Protein AF-A0A511YSF4-F1 (afdb_monomer_lite)

Secondary structure (DSSP, 8-state):
---GGGGPEEEEEEETTEEEEEEEETTEEEEEEEEGGGHHHHHHHHHHHHHHTT--HHHHHHHHHHHHTSHHHHHHTT--EEEE-SSEEEEE-TT--EEEEEEGGGHHHHHHHHTS-HHHHHHHHHHHHHHHHT-TTS--HHHHHTTT---PBPSSSSSB-GGG-GGGBGGGT-EEEEE--SBHHHHHHHHHHHTT---HHHHHHHHHHEEEEE-S---TTSEEEEEEEEHHHHHHT-S---HHHHHHHHTT-S--B-

Organism: NCBI:txid395935

Structure (mmCIF, N/CA/C/O backbone):
data_AF-A0A511YSF4-F1
#
_entry.id   AF-A0A511YSF4-F1
#
loop_
_atom_site.group_PDB
_atom_site.id
_atom_site.type_symbol
_atom_site.label_atom_id
_atom_site.label_alt_id
_atom_site.label_comp_id
_atom_site.label_asym_id
_atom_site.label_entity_id
_atom_site.label_seq_id
_atom_site.pdbx_PDB_ins_code
_atom_site.Cartn_x
_atom_site.Cartn_y
_atom_site.Cartn_z
_atom_site.occupancy
_atom_site.B_iso_or_equiv
_atom_site.auth_seq_id
_atom_site.auth_comp_id
_atom_site.auth_asym_id
_atom_site.auth_atom_id
_atom_site.pdbx_PDB_model_num
ATOM 1 N N . MET A 1 1 ? -29.168 -22.307 10.630 1.00 37.19 1 MET A N 1
ATOM 2 C CA . MET A 1 1 ? -28.464 -21.025 10.844 1.00 37.19 1 MET A CA 1
ATOM 3 C C . MET A 1 1 ? -27.849 -21.088 12.228 1.00 37.19 1 MET A C 1
ATOM 5 O O . MET A 1 1 ? -28.595 -21.303 13.170 1.00 37.19 1 MET A O 1
ATOM 9 N N . LYS A 1 2 ? -26.518 -21.050 12.351 1.00 39.22 2 LYS A N 1
ATOM 10 C CA . LYS A 1 2 ? -25.862 -20.956 13.665 1.00 39.22 2 LYS A CA 1
ATOM 11 C C . LYS A 1 2 ? -26.146 -19.557 14.226 1.00 39.22 2 LYS A C 1
ATOM 13 O O . LYS A 1 2 ? -26.071 -18.605 13.457 1.00 39.22 2 LYS A O 1
ATOM 18 N N . ASP A 1 3 ? -26.501 -19.458 15.506 1.00 46.75 3 ASP A N 1
ATOM 19 C CA . ASP A 1 3 ? -26.768 -18.201 16.224 1.00 46.75 3 ASP A CA 1
ATOM 20 C C . ASP A 1 3 ? -25.601 -17.210 16.075 1.00 46.75 3 ASP A C 1
ATOM 22 O O . ASP A 1 3 ? -24.645 -17.245 16.849 1.00 46.75 3 ASP A O 1
ATOM 26 N N . ILE A 1 4 ? -25.672 -16.319 15.086 1.00 49.22 4 ILE A N 1
ATOM 27 C CA . ILE A 1 4 ? -24.699 -15.232 14.874 1.00 49.22 4 ILE A CA 1
ATOM 28 C C . ILE A 1 4 ? -24.716 -14.243 16.052 1.00 49.22 4 ILE A C 1
ATOM 30 O O . ILE A 1 4 ? -23.691 -13.645 16.375 1.00 49.22 4 ILE A O 1
ATOM 34 N N . GLU A 1 5 ? -25.839 -14.154 16.772 1.00 52.31 5 GLU A N 1
ATOM 35 C CA . GLU A 1 5 ? -25.970 -13.384 18.015 1.00 52.31 5 GLU A CA 1
ATOM 36 C C . GLU A 1 5 ? -24.967 -13.826 19.093 1.00 52.31 5 GLU A C 1
ATOM 38 O O . GLU A 1 5 ? -24.531 -12.999 19.886 1.00 52.31 5 GLU A O 1
ATOM 43 N N . LYS A 1 6 ? -24.493 -15.085 19.074 1.00 48.41 6 LYS A N 1
ATOM 44 C CA . LYS A 1 6 ? -23.467 -15.574 20.016 1.00 48.41 6 LYS A CA 1
ATOM 45 C C . LYS A 1 6 ? -22.058 -15.040 19.740 1.00 48.41 6 LYS A C 1
ATOM 47 O O . LYS A 1 6 ? -21.196 -15.155 20.607 1.00 48.41 6 LYS A O 1
ATOM 52 N N . CYS A 1 7 ? -21.801 -14.484 18.555 1.00 50.78 7 CYS A N 1
ATOM 53 C CA . CYS A 1 7 ? -20.500 -13.908 18.198 1.00 50.78 7 CYS A CA 1
ATOM 54 C C . CYS A 1 7 ? -20.437 -12.386 18.397 1.00 50.78 7 CYS A C 1
ATOM 56 O O . CYS A 1 7 ? -19.355 -11.808 18.274 1.00 50.78 7 CYS A O 1
ATOM 58 N N . LEU A 1 8 ? -21.567 -11.743 18.705 1.00 60.72 8 LEU A N 1
ATOM 59 C CA . LEU A 1 8 ? -21.625 -10.336 19.081 1.00 60.72 8 LEU A CA 1
ATOM 60 C C . LEU A 1 8 ? -21.438 -10.240 20.593 1.00 60.72 8 LEU A C 1
ATOM 62 O O . LEU A 1 8 ? -22.240 -10.766 21.361 1.00 60.72 8 LEU A O 1
ATOM 66 N N . LYS A 1 9 ? -20.370 -9.572 21.036 1.00 65.56 9 LYS A N 1
ATOM 67 C CA . LYS A 1 9 ? -20.240 -9.223 22.454 1.00 65.56 9 LYS A CA 1
ATOM 68 C C . LYS A 1 9 ? -20.933 -7.884 22.665 1.00 65.56 9 LYS A C 1
ATOM 70 O O . LYS A 1 9 ? -20.606 -6.914 21.980 1.00 65.56 9 LYS A O 1
ATOM 75 N N . LEU A 1 10 ? -21.871 -7.849 23.604 1.00 69.25 10 LEU A N 1
ATOM 76 C CA . LEU A 1 10 ? -22.448 -6.612 24.108 1.00 69.25 10 LEU A CA 1
ATOM 77 C C . LEU A 1 10 ? -21.623 -6.157 25.309 1.00 69.25 10 LEU A C 1
ATOM 79 O O . LEU A 1 10 ? -21.427 -6.921 26.254 1.00 69.25 10 LEU A O 1
ATOM 83 N N . ALA A 1 11 ? -21.107 -4.934 25.250 1.00 66.44 11 ALA A N 1
ATOM 84 C CA . ALA A 1 11 ? -20.537 -4.264 26.413 1.00 66.44 11 ALA A CA 1
ATOM 85 C C . ALA A 1 11 ? -21.554 -3.232 26.893 1.00 66.44 11 ALA A C 1
ATOM 87 O O . ALA A 1 11 ? -21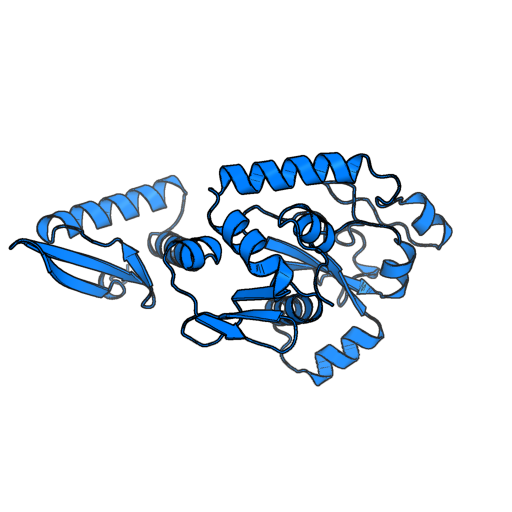.864 -2.312 26.141 1.00 66.44 11 ALA A O 1
ATOM 88 N N . THR A 1 12 ? -22.091 -3.406 28.099 1.00 72.56 12 THR A N 1
ATOM 89 C CA . THR A 1 12 ? -23.080 -2.487 28.671 1.00 72.56 12 THR A CA 1
ATOM 90 C C . THR A 1 12 ? -22.402 -1.540 29.650 1.00 72.56 12 THR A C 1
ATOM 92 O O . THR A 1 12 ? -21.680 -1.983 30.544 1.00 72.56 12 THR A O 1
ATOM 95 N N . GLU A 1 13 ? -22.649 -0.245 29.497 1.00 77.75 13 GLU A N 1
ATOM 96 C CA . GLU A 1 13 ? -22.238 0.793 30.439 1.00 77.75 13 GLU A CA 1
ATOM 97 C C . GLU A 1 13 ? -23.432 1.688 30.792 1.00 77.75 13 GLU A C 1
ATOM 99 O O . GLU A 1 13 ? -24.376 1.836 30.015 1.00 77.75 13 GLU A O 1
ATOM 104 N N . THR A 1 14 ? -23.421 2.268 31.991 1.00 75.00 14 THR A N 1
ATOM 105 C CA . THR A 1 14 ? -24.465 3.207 32.414 1.00 75.00 14 THR A CA 1
ATOM 106 C C . THR A 1 14 ? -23.984 4.628 32.157 1.00 75.00 14 THR A C 1
ATOM 108 O O . THR A 1 14 ? -22.994 5.066 32.743 1.00 75.00 14 THR A O 1
ATOM 111 N N . LYS A 1 15 ? -24.707 5.365 31.312 1.00 73.50 15 LYS A N 1
ATOM 112 C CA . LYS A 1 15 ? -24.424 6.762 30.967 1.00 73.50 15 LYS A CA 1
ATOM 113 C C . LYS A 1 15 ? -25.693 7.580 31.160 1.00 73.50 15 LYS A C 1
ATOM 115 O O . LYS A 1 15 ? -26.754 7.212 30.663 1.00 73.50 15 LYS A O 1
ATOM 120 N N . ASP A 1 16 ? -25.606 8.637 31.965 1.00 76.75 16 AS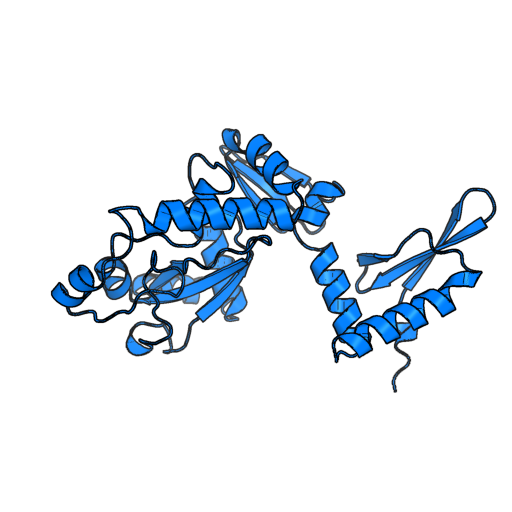P A N 1
ATOM 121 C CA . ASP A 1 16 ? -26.739 9.511 32.313 1.00 76.75 16 ASP A CA 1
ATOM 122 C C . ASP A 1 16 ? -27.985 8.758 32.832 1.00 76.75 16 ASP A C 1
ATOM 124 O O . ASP A 1 16 ? -29.127 9.107 32.534 1.00 76.75 16 ASP A O 1
ATOM 128 N N . GLY A 1 17 ? -27.769 7.687 33.607 1.00 77.06 17 GLY A N 1
ATOM 129 C CA . GLY A 1 17 ? -28.843 6.873 34.192 1.00 77.06 17 GLY A CA 1
ATOM 130 C C . GLY A 1 17 ? -29.536 5.913 33.218 1.00 77.06 17 GLY A C 1
ATOM 131 O O . GLY A 1 17 ? -30.544 5.314 33.587 1.00 77.06 17 GLY A O 1
ATOM 132 N N . LYS A 1 18 ? -29.013 5.746 31.996 1.00 76.38 18 LYS A N 1
ATOM 133 C CA . LYS A 1 18 ? -29.494 4.768 31.011 1.00 76.38 18 LYS A CA 1
ATOM 134 C C . LYS A 1 18 ? -28.417 3.741 30.693 1.00 76.38 18 LYS A C 1
ATOM 136 O O . LYS A 1 18 ? -27.236 4.079 30.610 1.00 76.38 18 LYS A O 1
ATOM 141 N N . ASN A 1 19 ? -28.839 2.498 30.485 1.00 78.88 19 ASN A N 1
ATOM 142 C CA . ASN A 1 19 ? -27.962 1.455 29.977 1.00 78.88 19 ASN A CA 1
ATOM 143 C C . ASN A 1 19 ? -27.769 1.655 28.476 1.00 78.88 19 ASN A C 1
ATOM 145 O O . ASN A 1 19 ? -28.733 1.694 27.703 1.00 78.88 19 ASN A O 1
ATOM 149 N N . ILE A 1 20 ? -26.513 1.791 28.080 1.00 82.44 20 ILE A N 1
ATOM 150 C CA . ILE A 1 20 ? -26.092 1.821 26.689 1.00 82.44 20 ILE A CA 1
ATOM 151 C C . ILE A 1 20 ? -25.186 0.628 26.415 1.00 82.44 20 ILE A C 1
ATOM 153 O O . ILE A 1 20 ? -24.462 0.152 27.287 1.00 82.44 20 ILE A O 1
ATOM 157 N N . CYS A 1 21 ? -25.240 0.140 25.189 1.00 80.94 21 CYS A N 1
ATOM 158 C CA . CYS A 1 21 ? -24.567 -1.050 24.729 1.00 80.94 21 CYS A CA 1
ATOM 159 C C . CYS A 1 21 ? -23.650 -0.707 23.554 1.00 80.94 21 CYS A C 1
ATOM 161 O O . CYS A 1 21 ? -24.019 0.019 22.627 1.00 80.94 21 CYS A O 1
ATOM 163 N N . SER A 1 22 ? -22.462 -1.300 23.560 1.00 82.69 22 SER A N 1
ATOM 164 C CA . SER A 1 22 ? -21.593 -1.372 22.393 1.00 82.69 22 SER A CA 1
ATOM 165 C C . SER A 1 22 ? -21.692 -2.750 21.749 1.00 82.69 22 SER A C 1
ATOM 167 O O . SER A 1 22 ? -21.763 -3.758 22.451 1.00 82.69 22 SER A O 1
ATOM 169 N N . ILE A 1 23 ? -21.600 -2.810 20.420 1.00 83.38 23 ILE A N 1
ATOM 170 C CA . ILE A 1 23 ? -21.467 -4.073 19.687 1.00 83.38 23 ILE A CA 1
ATOM 171 C C . ILE A 1 23 ? -19.998 -4.272 19.328 1.00 83.38 23 ILE A C 1
ATOM 173 O O . ILE A 1 23 ? -19.384 -3.418 18.678 1.00 83.38 23 ILE A O 1
ATOM 177 N N . LEU A 1 24 ? -19.442 -5.415 19.731 1.00 82.69 24 LEU A N 1
ATOM 178 C CA . LEU A 1 24 ? -18.086 -5.814 19.384 1.00 82.69 24 LEU A CA 1
ATOM 179 C C . LEU A 1 24 ? -18.087 -7.047 18.479 1.00 82.69 24 LEU A C 1
ATOM 181 O O . LEU A 1 24 ? -18.794 -8.025 18.730 1.00 82.69 24 LEU A O 1
ATOM 185 N N . ARG A 1 25 ? -17.213 -7.014 17.472 1.00 81.75 25 ARG A N 1
ATOM 186 C CA . ARG A 1 25 ? -16.864 -8.142 16.600 1.00 81.75 25 ARG A CA 1
ATOM 187 C C . ARG A 1 25 ? -15.341 -8.264 16.595 1.00 81.75 25 ARG A C 1
ATOM 189 O O . ARG A 1 25 ? -14.657 -7.283 16.321 1.00 81.75 25 ARG A O 1
ATOM 196 N N . ASN A 1 26 ? -14.806 -9.440 16.936 1.00 76.62 26 ASN A N 1
ATOM 197 C CA . ASN A 1 26 ? -13.357 -9.677 17.069 1.00 76.62 26 ASN A CA 1
ATOM 198 C C . ASN A 1 26 ? -12.649 -8.629 17.958 1.00 76.62 26 ASN A C 1
ATOM 200 O O . ASN A 1 26 ? -11.603 -8.099 17.595 1.00 76.62 26 ASN A O 1
ATOM 204 N N . ASP A 1 27 ? -13.281 -8.285 19.087 1.00 76.06 27 ASP A N 1
ATOM 205 C CA . ASP A 1 27 ? -12.837 -7.266 20.056 1.00 76.06 27 ASP A CA 1
ATOM 206 C C . ASP A 1 27 ? -12.710 -5.833 19.495 1.00 76.06 27 ASP A C 1
ATOM 208 O O . ASP A 1 27 ? -12.235 -4.922 20.171 1.00 76.06 27 ASP A O 1
ATOM 212 N N . VAL A 1 28 ? -13.215 -5.595 18.281 1.00 76.00 28 VAL A N 1
ATOM 213 C CA . VAL A 1 28 ? -13.347 -4.264 17.687 1.00 76.00 28 VAL A CA 1
ATOM 214 C C . VAL A 1 28 ? -14.757 -3.748 17.923 1.00 76.00 28 VAL A C 1
ATOM 216 O O . VAL A 1 28 ? -15.741 -4.381 17.538 1.00 76.00 28 VAL A O 1
ATOM 219 N N . LYS A 1 29 ? -14.850 -2.566 18.536 1.00 83.69 29 LYS A N 1
ATOM 220 C CA . LYS A 1 29 ? -16.115 -1.862 18.742 1.00 83.69 29 LYS A CA 1
ATOM 221 C C . LYS A 1 29 ? -16.625 -1.296 17.409 1.00 83.69 29 LYS A C 1
ATOM 223 O O . LYS A 1 29 ? -16.072 -0.323 16.890 1.00 83.69 29 LYS A O 1
ATOM 228 N N . ILE A 1 30 ? -17.660 -1.920 16.846 1.00 84.50 30 ILE A N 1
ATOM 229 C CA . ILE A 1 30 ? -18.258 -1.518 15.561 1.00 84.50 30 ILE A CA 1
ATOM 230 C C . ILE A 1 30 ? -19.378 -0.490 15.733 1.00 84.50 30 ILE A C 1
ATOM 232 O O . ILE A 1 30 ? -19.572 0.348 14.856 1.00 84.50 30 ILE A O 1
ATOM 236 N N . ALA A 1 31 ? -20.052 -0.507 16.881 1.00 83.38 31 ALA A N 1
ATOM 237 C CA . ALA A 1 31 ? -21.078 0.455 17.255 1.00 83.38 31 ALA A CA 1
ATOM 238 C C . ALA A 1 31 ? -21.022 0.718 18.763 1.00 83.38 31 ALA A C 1
ATOM 240 O O . ALA A 1 31 ? -20.630 -0.168 19.526 1.00 83.38 31 ALA A O 1
ATOM 241 N N . ASP A 1 32 ? -21.389 1.928 19.172 1.00 86.38 32 ASP A N 1
ATOM 242 C CA . ASP A 1 32 ? -21.349 2.382 20.562 1.00 86.38 32 ASP A CA 1
ATOM 243 C C . ASP A 1 32 ? -22.561 3.251 20.893 1.00 86.38 32 ASP A C 1
ATOM 245 O O . ASP A 1 32 ? -23.263 3.685 19.976 1.00 86.38 32 ASP A O 1
ATOM 249 N N . ASP A 1 33 ? -22.768 3.514 22.185 1.00 83.94 33 ASP A N 1
ATOM 250 C CA . ASP A 1 33 ? -23.834 4.382 22.699 1.00 83.94 33 ASP A CA 1
ATOM 251 C C . ASP A 1 33 ? -25.250 3.957 22.233 1.00 83.94 33 ASP A C 1
ATOM 253 O O . ASP A 1 33 ? -26.131 4.798 22.046 1.00 83.94 33 ASP A O 1
ATOM 257 N N . ILE A 1 34 ? -25.497 2.656 22.023 1.00 85.06 34 ILE A N 1
ATOM 258 C CA . ILE A 1 34 ? -26.819 2.154 21.616 1.00 85.06 34 ILE A CA 1
ATOM 259 C C . ILE A 1 34 ? -27.670 1.961 22.873 1.00 85.06 34 ILE A C 1
ATOM 261 O O . ILE A 1 34 ? -27.276 1.159 23.714 1.00 85.06 34 ILE A O 1
ATOM 265 N N . PRO A 1 35 ? -28.834 2.613 23.034 1.00 85.69 35 PRO A N 1
ATOM 266 C CA . PRO A 1 35 ? -29.734 2.300 24.143 1.00 85.69 35 PRO A CA 1
ATOM 267 C C . PRO A 1 35 ? -30.049 0.800 24.182 1.00 85.69 35 PRO A C 1
ATOM 269 O O . PRO A 1 35 ? -30.329 0.212 23.138 1.00 85.69 35 PRO A O 1
ATOM 272 N N . GLU A 1 36 ? -30.011 0.182 25.365 1.00 80.56 36 GLU A N 1
ATOM 273 C CA . GLU A 1 36 ? -30.218 -1.269 25.525 1.00 80.56 36 GLU A CA 1
ATOM 274 C C . GLU A 1 36 ? -31.509 -1.752 24.830 1.00 80.56 36 GLU A C 1
ATOM 276 O O . GLU A 1 36 ? -31.489 -2.726 24.075 1.00 80.56 36 GLU A O 1
ATOM 281 N N . ASP A 1 37 ? -32.595 -0.985 24.964 1.00 83.62 37 ASP A N 1
ATOM 282 C CA . ASP A 1 37 ? -33.900 -1.265 24.348 1.00 83.62 37 ASP A CA 1
ATOM 283 C C . ASP A 1 37 ? -33.899 -1.197 22.805 1.00 83.62 37 ASP A C 1
ATOM 285 O O . ASP A 1 37 ? -34.779 -1.756 22.143 1.00 83.62 37 ASP A O 1
ATOM 289 N N . ASP A 1 38 ? -32.920 -0.514 22.205 1.00 86.62 38 ASP A N 1
ATOM 290 C CA . ASP A 1 38 ? -32.804 -0.328 20.756 1.00 86.62 38 ASP A CA 1
ATOM 291 C C . ASP A 1 38 ? -31.833 -1.320 20.095 1.00 86.62 38 ASP A C 1
ATOM 293 O O . ASP A 1 38 ? -31.761 -1.372 18.861 1.00 86.62 38 ASP A O 1
ATOM 297 N N . ILE A 1 39 ? -31.136 -2.163 20.869 1.00 84.00 39 ILE A N 1
ATOM 298 C CA . ILE A 1 39 ? -30.219 -3.184 20.335 1.00 84.00 39 ILE A CA 1
ATOM 299 C C . ILE A 1 39 ? -30.888 -4.095 19.290 1.00 84.00 39 ILE A C 1
ATOM 301 O O . ILE A 1 39 ? -30.317 -4.244 18.203 1.00 84.00 39 ILE A O 1
ATOM 305 N N . PRO A 1 40 ? -32.099 -4.650 19.514 1.00 86.00 40 PRO A N 1
ATOM 306 C CA . PRO A 1 40 ? -32.758 -5.488 18.512 1.00 86.00 40 PRO A CA 1
ATOM 307 C C . PRO A 1 40 ? -33.018 -4.743 17.197 1.00 86.00 40 PRO A C 1
ATOM 309 O O . PRO A 1 40 ? -32.778 -5.278 16.114 1.00 86.00 40 PRO A O 1
ATOM 312 N N . LYS A 1 41 ? -33.441 -3.473 17.277 1.00 89.56 41 LYS A N 1
ATOM 313 C CA . LYS A 1 41 ? -33.679 -2.633 16.091 1.00 89.56 41 LYS A CA 1
ATOM 314 C C . LYS A 1 41 ? -32.378 -2.350 15.345 1.00 89.56 41 LYS A C 1
ATOM 316 O O . LYS A 1 41 ? -32.362 -2.351 14.115 1.00 89.56 41 LYS A O 1
ATOM 321 N N . TYR A 1 42 ? -31.288 -2.122 16.075 1.00 87.94 42 TYR A N 1
ATOM 322 C CA . TYR A 1 42 ? -29.974 -1.898 15.483 1.00 87.94 42 TYR A CA 1
ATOM 323 C C . TYR A 1 42 ? -29.463 -3.146 14.748 1.00 87.94 42 TYR A C 1
ATOM 325 O O . TYR A 1 42 ? -28.968 -3.039 13.626 1.00 87.94 42 TYR A O 1
ATOM 333 N N . ILE A 1 43 ? -29.638 -4.336 15.333 1.00 87.31 43 ILE A N 1
ATOM 334 C CA . ILE A 1 43 ? -29.278 -5.609 14.691 1.00 87.31 43 ILE A CA 1
ATOM 335 C C . ILE A 1 43 ? -30.093 -5.826 13.407 1.00 87.31 43 ILE A C 1
ATOM 337 O O . ILE A 1 43 ? -29.521 -6.199 12.382 1.00 87.31 43 ILE A O 1
ATOM 341 N N . GLU A 1 44 ? -31.401 -5.555 13.418 1.00 90.56 44 GLU A N 1
ATOM 342 C CA . GLU A 1 44 ? -32.222 -5.649 12.202 1.00 90.56 44 GLU A CA 1
ATOM 343 C C . GLU A 1 44 ? -31.778 -4.655 11.124 1.00 90.56 44 GLU A C 1
ATOM 345 O O . GLU A 1 44 ? -31.641 -5.030 9.958 1.00 90.56 44 GLU A O 1
ATOM 350 N N . LYS A 1 45 ? -31.428 -3.422 11.506 1.00 91.69 45 LYS A N 1
ATOM 351 C CA . LYS A 1 45 ? -30.857 -2.441 10.575 1.00 91.69 45 LYS A CA 1
ATOM 352 C C . LYS A 1 45 ? -29.570 -2.956 9.918 1.00 91.69 45 LYS A C 1
ATOM 354 O O . LYS A 1 45 ? -29.427 -2.844 8.702 1.00 91.69 45 LYS A O 1
ATOM 359 N N . LEU A 1 46 ? -28.657 -3.560 10.685 1.00 89.62 46 LEU A N 1
ATOM 360 C CA . LEU A 1 46 ? -27.432 -4.157 10.135 1.00 89.62 46 LEU A CA 1
ATOM 361 C C . LEU A 1 46 ? -27.736 -5.301 9.154 1.00 89.62 46 LEU A C 1
ATOM 363 O O . LEU A 1 46 ? -27.081 -5.412 8.117 1.00 89.62 46 LEU A O 1
ATOM 367 N N . LYS A 1 47 ? -28.748 -6.135 9.438 1.00 90.88 47 LYS A N 1
ATOM 368 C CA . LYS A 1 47 ? -29.195 -7.198 8.518 1.00 90.88 47 LYS A CA 1
ATOM 369 C C . LYS A 1 47 ? -29.752 -6.624 7.215 1.00 90.88 47 LYS A C 1
ATOM 371 O O . LYS A 1 47 ? -29.482 -7.162 6.141 1.00 90.88 47 LYS A O 1
ATOM 376 N N . GLU A 1 48 ? -30.525 -5.543 7.288 1.00 93.44 48 GLU A N 1
ATOM 377 C CA . GLU A 1 48 ? -31.039 -4.859 6.099 1.00 93.44 48 GLU A CA 1
ATOM 378 C C . GLU A 1 48 ? -29.924 -4.234 5.260 1.00 93.44 48 GLU A C 1
ATOM 380 O O . GLU A 1 48 ? -29.945 -4.348 4.034 1.00 93.44 48 GLU A O 1
ATOM 385 N N . GLU A 1 49 ? -28.952 -3.585 5.902 1.00 91.56 49 GLU A N 1
ATOM 386 C CA . GLU A 1 49 ? -27.775 -3.027 5.234 1.00 91.56 49 GLU A CA 1
ATOM 387 C C . GLU A 1 49 ? -26.981 -4.115 4.506 1.00 91.56 49 GLU A C 1
ATOM 389 O O . GLU A 1 49 ? -26.717 -3.965 3.313 1.00 91.56 49 GLU A O 1
ATOM 394 N N . ALA A 1 50 ? -26.702 -5.240 5.174 1.00 90.31 50 ALA A N 1
ATOM 395 C CA . ALA A 1 50 ? -26.039 -6.393 4.568 1.00 90.31 50 ALA A CA 1
ATOM 396 C C . ALA A 1 50 ? -26.812 -6.912 3.341 1.00 90.31 50 ALA A C 1
ATOM 398 O O . ALA A 1 50 ? -26.244 -7.097 2.261 1.00 90.31 50 ALA A O 1
ATOM 399 N N . ARG A 1 51 ? -28.142 -7.053 3.459 1.00 92.62 51 ARG A N 1
ATOM 400 C CA . ARG A 1 51 ? -29.006 -7.512 2.360 1.00 92.62 51 ARG A CA 1
ATOM 401 C C . ARG A 1 51 ? -28.991 -6.551 1.166 1.00 92.62 51 ARG A C 1
ATOM 403 O O . ARG A 1 51 ? -28.975 -7.017 0.029 1.00 92.62 51 ARG A O 1
ATOM 410 N N . LYS A 1 52 ? -28.960 -5.231 1.394 1.00 93.38 52 LYS A N 1
ATOM 411 C CA . LYS A 1 52 ? -28.905 -4.211 0.323 1.00 93.38 52 LYS A CA 1
ATOM 412 C C . LYS A 1 52 ? -27.648 -4.320 -0.537 1.00 93.38 52 LYS A C 1
ATOM 414 O O . LYS A 1 52 ? -27.698 -3.982 -1.716 1.00 93.38 52 LYS A O 1
ATOM 419 N N . VAL A 1 53 ? -26.545 -4.796 0.036 1.00 88.62 53 VAL A N 1
ATOM 420 C CA . VAL A 1 53 ? -25.273 -4.996 -0.673 1.00 88.62 53 VAL A CA 1
ATOM 421 C C . VAL A 1 53 ? -25.028 -6.457 -1.068 1.00 88.62 53 VAL A C 1
ATOM 423 O O . VAL A 1 53 ? -23.935 -6.787 -1.518 1.00 88.62 53 VAL A O 1
ATOM 426 N N . GLY A 1 54 ? -26.038 -7.325 -0.926 1.00 90.50 54 GLY A N 1
ATOM 427 C CA . GLY A 1 54 ? -25.966 -8.736 -1.312 1.00 90.50 54 GLY A CA 1
ATOM 428 C C . GLY A 1 54 ? -25.051 -9.591 -0.432 1.00 90.50 54 GLY A C 1
ATOM 429 O O . GLY A 1 54 ? -24.548 -10.603 -0.910 1.00 90.50 54 GLY A O 1
ATOM 430 N N . LYS A 1 55 ? -24.821 -9.189 0.823 1.00 89.44 55 LYS A N 1
ATOM 431 C CA . LYS A 1 55 ? -23.919 -9.862 1.771 1.00 89.44 55 LYS A CA 1
ATOM 432 C C . LYS A 1 55 ? -24.685 -10.504 2.918 1.00 89.44 55 LYS A C 1
ATOM 434 O O . LYS A 1 55 ? -25.804 -10.110 3.256 1.00 89.44 55 LYS A O 1
ATOM 439 N N . THR A 1 56 ? -24.061 -11.492 3.543 1.00 90.31 56 THR A N 1
ATOM 440 C CA . THR A 1 56 ? -24.485 -11.999 4.849 1.00 90.31 56 THR A CA 1
ATOM 441 C C . THR A 1 56 ? -24.188 -10.972 5.946 1.00 90.31 56 THR A C 1
ATOM 443 O O . THR A 1 56 ? -23.355 -10.080 5.778 1.00 90.31 56 THR A O 1
ATOM 446 N N . LEU A 1 57 ? -24.863 -11.094 7.095 1.00 86.75 57 LEU A N 1
ATOM 447 C CA . LEU A 1 57 ? -24.576 -10.236 8.248 1.00 86.75 57 LEU A CA 1
ATOM 448 C C . LEU A 1 57 ? -23.114 -10.382 8.703 1.00 86.75 57 LEU A C 1
ATOM 450 O O . LEU A 1 57 ? -22.496 -9.381 9.033 1.00 86.75 57 LEU A O 1
ATOM 454 N N . ASP A 1 58 ? -22.555 -11.596 8.681 1.00 85.25 58 ASP A N 1
ATOM 455 C CA . ASP A 1 58 ? -21.169 -11.847 9.102 1.00 85.25 58 ASP A CA 1
ATOM 456 C C . ASP A 1 58 ? -20.157 -11.154 8.175 1.00 85.25 58 ASP A C 1
ATOM 458 O O . ASP A 1 58 ? -19.283 -10.443 8.662 1.00 85.25 58 ASP A O 1
ATOM 462 N N . GLU A 1 59 ? -20.332 -11.261 6.853 1.00 83.94 59 GLU A N 1
ATOM 463 C CA . GLU A 1 59 ? -19.496 -10.545 5.875 1.00 83.94 59 GLU A CA 1
ATOM 464 C C . GLU A 1 59 ? -19.590 -9.022 6.053 1.00 83.94 59 GLU A C 1
ATOM 466 O O . GLU A 1 59 ? -18.577 -8.329 6.016 1.00 83.94 59 GLU A O 1
ATOM 471 N N . HIS A 1 60 ? -20.794 -8.489 6.297 1.00 87.38 60 HIS A N 1
ATOM 472 C CA . HIS A 1 60 ? -20.987 -7.055 6.548 1.00 87.38 60 HIS A CA 1
ATOM 473 C C . HIS A 1 60 ? -20.320 -6.602 7.853 1.00 87.38 60 HIS A C 1
ATOM 475 O O . HIS A 1 60 ? -19.677 -5.556 7.898 1.00 87.38 60 HIS A O 1
ATOM 481 N N . LEU A 1 61 ? -20.434 -7.393 8.922 1.00 84.75 61 LEU A N 1
ATOM 482 C CA . LEU A 1 61 ? -19.784 -7.110 10.203 1.00 84.75 61 LEU A CA 1
ATOM 483 C C . LEU A 1 61 ? -18.257 -7.140 10.082 1.00 84.75 61 LEU A C 1
ATOM 485 O O . LEU A 1 61 ? -17.591 -6.266 10.637 1.00 84.75 61 LEU A O 1
ATOM 489 N N . ASP A 1 62 ? -17.703 -8.108 9.353 1.00 83.12 62 ASP A N 1
ATOM 490 C CA . ASP A 1 62 ? -16.264 -8.194 9.114 1.00 83.12 62 ASP A CA 1
ATOM 491 C C . ASP A 1 62 ? -15.773 -6.986 8.288 1.00 83.12 62 ASP A C 1
ATOM 493 O O . ASP A 1 62 ? -14.750 -6.389 8.625 1.00 83.12 62 ASP A O 1
ATOM 497 N N . GLU A 1 63 ? -16.550 -6.508 7.311 1.00 82.75 63 GLU A N 1
ATOM 498 C CA . GLU A 1 63 ? -16.252 -5.264 6.583 1.00 82.75 63 GLU A CA 1
ATOM 499 C C . GLU A 1 63 ? -16.311 -4.011 7.462 1.00 82.75 63 GLU A C 1
ATOM 501 O O . GLU A 1 63 ? -15.472 -3.116 7.330 1.00 82.75 63 GLU A O 1
ATOM 506 N N . LEU A 1 64 ? -17.264 -3.934 8.394 1.00 83.38 64 LEU A N 1
ATOM 507 C CA . LEU A 1 64 ? -17.317 -2.845 9.373 1.00 83.38 64 LEU A CA 1
ATOM 508 C C . LEU A 1 64 ? -16.090 -2.865 10.295 1.00 83.38 64 LEU A C 1
ATOM 510 O O . LEU A 1 64 ? -15.537 -1.806 10.611 1.00 83.38 64 LEU A O 1
ATOM 514 N N . VAL A 1 65 ? -15.622 -4.054 10.688 1.00 80.00 65 VAL A N 1
ATOM 515 C CA . VAL A 1 65 ? -14.368 -4.223 11.435 1.00 80.00 65 VAL A CA 1
ATOM 516 C C . VAL A 1 65 ? -13.170 -3.778 10.598 1.00 80.00 65 VAL A C 1
ATOM 518 O O . VAL A 1 65 ? -12.323 -3.033 11.096 1.00 80.00 65 VAL A O 1
ATOM 521 N N . GLU A 1 66 ? -13.086 -4.171 9.328 1.00 78.38 66 GLU A N 1
ATOM 522 C CA . GLU A 1 66 ? -12.020 -3.734 8.421 1.00 78.38 66 GLU A CA 1
ATOM 523 C C . GLU A 1 66 ? -12.023 -2.218 8.210 1.00 78.38 66 GLU A C 1
ATOM 525 O O . GLU A 1 66 ? -10.962 -1.582 8.230 1.00 78.38 66 GLU A O 1
ATOM 530 N N . ALA A 1 67 ? -13.208 -1.619 8.080 1.00 75.44 67 ALA A N 1
ATOM 531 C CA . ALA A 1 67 ? -13.383 -0.179 7.994 1.00 75.44 67 ALA A CA 1
ATOM 532 C C . ALA A 1 67 ? -12.907 0.501 9.284 1.00 75.44 67 ALA A C 1
ATOM 534 O O . ALA A 1 67 ? -12.113 1.440 9.223 1.00 75.44 67 ALA A O 1
ATOM 535 N N . LYS A 1 68 ? -13.297 0.011 10.466 1.00 75.19 68 LYS A N 1
ATOM 536 C CA . LYS A 1 68 ? -12.811 0.523 11.761 1.00 75.19 68 LYS A CA 1
ATOM 537 C C . LYS A 1 68 ? -11.302 0.353 11.929 1.00 75.19 68 LYS A C 1
ATOM 539 O O . LYS A 1 68 ? -10.647 1.219 12.506 1.00 75.19 68 LYS A O 1
ATOM 544 N N . ASN A 1 69 ? -10.731 -0.727 11.411 1.00 76.44 69 ASN A N 1
ATOM 545 C CA . ASN A 1 69 ? -9.292 -0.977 11.437 1.00 76.44 69 ASN A CA 1
ATOM 546 C C . ASN A 1 69 ? -8.517 -0.241 10.340 1.00 76.44 69 ASN A C 1
ATOM 548 O O . ASN A 1 69 ? -7.284 -0.302 10.323 1.00 76.44 69 ASN A O 1
ATOM 552 N N . ASN A 1 70 ? -9.197 0.497 9.458 1.00 84.12 70 ASN A N 1
ATOM 553 C CA . ASN A 1 70 ? -8.537 1.386 8.518 1.00 84.12 70 ASN A CA 1
ATOM 554 C C . ASN A 1 70 ? -7.647 2.383 9.276 1.00 84.12 70 ASN A C 1
ATOM 556 O O . ASN A 1 70 ? -8.050 2.982 10.277 1.00 84.12 70 ASN A O 1
ATOM 560 N N . ILE A 1 71 ? -6.431 2.578 8.768 1.00 88.06 71 ILE A N 1
ATOM 561 C CA . ILE A 1 71 ? -5.431 3.452 9.376 1.00 88.06 71 ILE A CA 1
ATOM 562 C C . ILE A 1 71 ? -5.962 4.863 9.657 1.00 88.06 71 ILE A C 1
ATOM 564 O O . ILE A 1 71 ? -5.647 5.441 10.694 1.00 88.06 71 ILE A O 1
ATOM 568 N N . PHE A 1 72 ? -6.794 5.417 8.778 1.00 89.31 72 PHE A N 1
ATOM 569 C CA . PHE A 1 72 ? -7.314 6.772 8.933 1.00 89.31 72 PHE A CA 1
ATOM 570 C C . PHE A 1 72 ? -8.346 6.895 10.044 1.00 89.31 72 PHE A C 1
ATOM 572 O O . PHE A 1 72 ? -8.352 7.901 10.755 1.00 89.31 72 PHE A O 1
ATOM 579 N N . ASN A 1 73 ? -9.164 5.862 10.238 1.00 85.88 73 ASN A N 1
ATOM 580 C CA . ASN A 1 73 ? -10.113 5.813 11.345 1.00 85.88 73 ASN A CA 1
ATOM 581 C C . ASN A 1 73 ? -9.359 5.667 12.665 1.00 85.88 73 ASN A C 1
ATOM 583 O O . ASN A 1 73 ? -9.600 6.432 13.592 1.00 85.88 73 ASN A O 1
ATOM 587 N N . ARG A 1 74 ? -8.339 4.800 12.705 1.00 88.69 74 ARG A N 1
ATOM 588 C CA . ARG A 1 74 ? -7.435 4.684 13.857 1.00 88.69 74 ARG A CA 1
ATOM 589 C C . ARG A 1 74 ? -6.753 6.008 14.200 1.00 88.69 74 ARG A C 1
ATOM 591 O O . ARG A 1 74 ? -6.733 6.396 15.361 1.00 88.69 74 ARG A O 1
ATOM 598 N N . ILE A 1 75 ? -6.232 6.732 13.210 1.00 88.94 75 ILE A N 1
ATOM 599 C CA . ILE A 1 75 ? -5.592 8.035 13.442 1.00 88.94 75 ILE A CA 1
ATOM 600 C C . ILE A 1 75 ? -6.600 9.080 13.926 1.00 88.94 75 ILE A C 1
ATOM 602 O O . ILE A 1 75 ? -6.294 9.824 14.857 1.00 88.94 75 ILE A O 1
ATOM 606 N N . SER A 1 76 ? -7.785 9.139 13.317 1.00 86.31 76 SER A N 1
ATOM 607 C CA . SER A 1 76 ? -8.834 10.099 13.686 1.00 86.31 76 SER A CA 1
ATOM 608 C C . SER A 1 76 ? -9.369 9.860 15.099 1.00 86.31 76 SER A C 1
ATOM 610 O O . SER A 1 76 ? -9.611 10.816 15.826 1.00 86.31 76 SER A O 1
ATOM 612 N N . GLU A 1 77 ? -9.482 8.595 15.507 1.00 86.12 77 GLU A N 1
ATOM 613 C CA . GLU A 1 77 ? -9.928 8.174 16.841 1.00 86.12 77 GLU A CA 1
ATOM 614 C C . GLU A 1 77 ? -8.778 8.129 17.872 1.00 86.12 77 GLU A C 1
ATOM 616 O O . GLU A 1 77 ? -8.997 7.773 19.025 1.00 86.12 77 GLU A O 1
ATOM 621 N N . GLY A 1 78 ? -7.537 8.452 17.482 1.00 87.06 78 GLY A N 1
ATOM 622 C CA . GLY A 1 78 ? -6.373 8.409 18.377 1.00 87.06 78 GLY A CA 1
ATOM 623 C C . GLY A 1 78 ? -5.902 6.999 18.768 1.00 87.06 78 GLY A C 1
ATOM 624 O O . GLY A 1 78 ? -5.078 6.856 19.667 1.00 87.06 78 GLY A O 1
ATOM 625 N N . ARG A 1 79 ? -6.373 5.954 18.079 1.00 88.69 79 ARG A N 1
ATOM 626 C CA . ARG A 1 79 ? -6.038 4.536 18.310 1.00 88.69 79 ARG A CA 1
ATOM 627 C C . ARG A 1 79 ? -4.735 4.114 17.623 1.00 88.69 79 ARG A C 1
ATOM 629 O O . ARG A 1 79 ? -4.722 3.248 16.741 1.00 88.69 79 ARG A O 1
ATOM 636 N N . PHE A 1 80 ? -3.636 4.772 17.989 1.00 93.44 80 PHE A N 1
ATOM 637 C CA . PHE A 1 80 ? -2.281 4.417 17.560 1.00 93.44 80 PHE A CA 1
ATOM 638 C C . PHE A 1 80 ? -1.229 4.905 18.561 1.00 93.44 80 PHE A C 1
ATOM 640 O O . PHE A 1 80 ? -1.409 5.920 19.231 1.00 93.44 80 PHE A O 1
ATOM 647 N N . THR A 1 81 ? -0.079 4.233 18.598 1.00 95.19 81 THR A N 1
ATOM 648 C CA . THR A 1 81 ? 1.099 4.692 19.348 1.00 95.19 81 THR A CA 1
ATOM 649 C C . THR A 1 81 ? 2.192 5.165 18.393 1.00 95.19 81 THR A C 1
ATOM 651 O O . THR A 1 81 ? 2.366 4.621 17.302 1.00 95.19 81 THR A O 1
ATOM 654 N N . LYS A 1 82 ? 2.956 6.185 18.801 1.00 96.31 82 LYS A N 1
ATOM 655 C CA . LYS A 1 82 ? 4.138 6.656 18.066 1.00 96.31 82 LYS A CA 1
ATOM 656 C C . LYS A 1 82 ? 5.384 5.946 18.584 1.00 96.31 82 LYS A C 1
ATOM 658 O O . LYS A 1 82 ? 5.852 6.234 19.682 1.00 96.31 82 LYS A O 1
ATOM 663 N N . LYS A 1 83 ? 5.977 5.081 17.769 1.00 96.75 83 LYS A N 1
ATOM 664 C CA . LYS A 1 83 ? 7.299 4.507 18.028 1.00 96.75 83 LYS A CA 1
ATOM 665 C C . LYS A 1 83 ? 8.358 5.343 17.312 1.00 96.75 83 LYS A C 1
ATOM 667 O O . LYS A 1 83 ? 8.474 5.326 16.086 1.00 96.75 83 LYS A O 1
ATOM 672 N N . ILE A 1 84 ? 9.124 6.108 18.086 1.00 96.12 84 ILE A N 1
ATOM 673 C CA . ILE A 1 84 ? 10.152 7.009 17.559 1.00 96.12 84 ILE A CA 1
ATOM 674 C C . ILE A 1 84 ? 11.402 6.208 17.180 1.00 96.12 84 ILE A C 1
ATOM 676 O O . ILE A 1 84 ? 12.023 5.566 18.021 1.00 96.12 84 ILE A O 1
ATOM 680 N N . LEU A 1 85 ? 11.790 6.275 15.908 1.00 93.81 85 LEU A N 1
ATOM 681 C CA . LEU A 1 85 ? 13.046 5.724 15.395 1.00 93.81 85 LEU A CA 1
ATOM 682 C C . LEU A 1 85 ? 14.079 6.849 15.219 1.00 93.81 85 LEU A C 1
ATOM 684 O O . LEU A 1 85 ? 13.814 8.018 15.512 1.00 93.81 85 LEU A O 1
ATOM 688 N N . ARG A 1 86 ? 15.272 6.529 14.699 1.00 93.56 86 ARG A N 1
ATOM 689 C CA . ARG A 1 86 ? 16.343 7.519 14.475 1.00 93.56 86 ARG A CA 1
ATOM 690 C C . ARG A 1 86 ? 15.877 8.690 13.596 1.00 93.56 86 ARG A C 1
ATOM 692 O O . ARG A 1 86 ? 15.913 9.837 14.035 1.00 93.56 86 ARG A O 1
ATOM 699 N N . SER A 1 87 ? 15.384 8.400 12.393 1.00 93.25 87 SER A N 1
ATOM 700 C CA . SER A 1 87 ? 14.938 9.390 11.393 1.00 93.25 87 SER A CA 1
ATOM 701 C C . SER A 1 87 ? 13.437 9.339 11.080 1.00 93.25 87 SER A C 1
ATOM 703 O O . SER A 1 87 ? 12.912 10.240 10.425 1.00 93.25 87 SER A O 1
ATOM 705 N N . ASN A 1 88 ? 12.745 8.311 11.570 1.00 96.25 88 ASN A N 1
ATOM 706 C CA . ASN A 1 88 ? 11.360 8.000 11.222 1.00 96.25 88 ASN A CA 1
ATOM 707 C C . ASN A 1 88 ? 10.490 7.862 12.479 1.00 96.25 88 ASN A C 1
ATOM 709 O O . ASN A 1 88 ? 11.001 7.793 13.599 1.00 96.25 88 ASN A O 1
ATOM 713 N N . ILE A 1 89 ? 9.182 7.805 12.272 1.00 96.25 89 ILE A N 1
ATOM 714 C CA . ILE A 1 89 ? 8.168 7.482 13.269 1.00 96.25 89 ILE A CA 1
ATOM 715 C C . ILE A 1 89 ? 7.341 6.335 12.699 1.00 96.25 89 ILE A C 1
ATOM 717 O O . ILE A 1 89 ? 6.813 6.451 11.591 1.00 96.25 89 ILE A O 1
ATOM 721 N N . ASP A 1 90 ? 7.232 5.254 13.463 1.00 96.56 90 ASP A N 1
ATOM 722 C CA . ASP A 1 90 ? 6.266 4.195 13.190 1.00 96.56 90 ASP A CA 1
ATOM 723 C C . ASP A 1 90 ? 4.985 4.513 13.947 1.00 96.56 90 ASP A C 1
ATOM 725 O O . ASP A 1 90 ? 5.001 4.703 15.164 1.00 96.56 90 ASP A O 1
ATOM 729 N N . LEU A 1 91 ? 3.875 4.567 13.222 1.00 95.75 91 LEU A N 1
ATOM 730 C CA . LEU A 1 91 ? 2.549 4.504 13.814 1.00 95.75 91 LEU A CA 1
ATOM 731 C C . LEU A 1 91 ? 2.224 3.029 13.974 1.00 95.75 91 LEU A C 1
ATOM 733 O O . LEU A 1 91 ? 2.231 2.300 12.981 1.00 95.75 91 LEU A O 1
ATOM 737 N N . VAL A 1 92 ? 2.003 2.588 15.205 1.00 95.19 92 VAL A N 1
ATOM 738 C CA . VAL A 1 92 ? 1.726 1.183 15.516 1.00 95.19 92 VAL A CA 1
ATOM 739 C C . VAL A 1 92 ? 0.343 1.019 16.128 1.00 95.19 92 VAL A C 1
ATOM 741 O O . VAL A 1 92 ? -0.150 1.933 16.796 1.00 95.19 92 VAL A O 1
ATOM 744 N N . ASP A 1 93 ? -0.279 -0.127 15.868 1.00 90.19 93 ASP A N 1
ATOM 745 C CA . ASP A 1 93 ? -1.509 -0.541 16.544 1.00 90.19 93 ASP A CA 1
ATOM 746 C C . ASP A 1 93 ? -1.229 -1.039 17.973 1.00 90.19 93 ASP A C 1
ATOM 748 O O . ASP A 1 93 ? -0.088 -1.039 18.446 1.00 90.19 93 ASP A O 1
ATOM 752 N N . GLU A 1 94 ? -2.284 -1.446 18.675 1.00 86.00 94 GLU A N 1
ATOM 753 C CA . GLU A 1 94 ? -2.222 -1.935 20.055 1.00 86.00 94 GLU A CA 1
ATOM 754 C C . GLU A 1 94 ? -1.411 -3.237 20.183 1.00 86.00 94 GLU A C 1
ATOM 756 O O . GLU A 1 94 ? -0.840 -3.508 21.236 1.00 86.00 94 GLU A O 1
ATOM 761 N N . ALA A 1 95 ? -1.309 -4.016 19.101 1.00 87.06 95 ALA A N 1
ATOM 762 C CA . ALA A 1 95 ? -0.502 -5.233 19.024 1.00 87.06 95 ALA A CA 1
ATOM 763 C C . ALA A 1 95 ? 0.963 -4.956 18.626 1.00 87.06 95 ALA A C 1
ATOM 765 O O . ALA A 1 95 ? 1.773 -5.879 18.536 1.00 87.06 95 ALA A O 1
ATOM 766 N N . GLY A 1 96 ? 1.326 -3.691 18.389 1.00 88.56 96 GLY A N 1
ATOM 767 C CA . GLY A 1 96 ? 2.668 -3.280 17.988 1.00 88.56 96 GLY A CA 1
ATOM 768 C C . GLY A 1 96 ? 2.968 -3.454 16.496 1.00 88.56 96 GLY A C 1
ATOM 769 O O . GLY A 1 96 ? 4.116 -3.245 16.087 1.00 88.56 96 GLY A O 1
ATOM 770 N N . ASN A 1 97 ? 1.977 -3.791 15.664 1.00 90.31 97 ASN A N 1
ATOM 771 C CA . ASN A 1 97 ? 2.157 -3.874 14.218 1.00 90.31 97 ASN A CA 1
ATOM 772 C C . ASN A 1 97 ? 2.257 -2.475 13.616 1.00 90.31 97 ASN A C 1
ATOM 774 O O . ASN A 1 97 ? 1.492 -1.571 13.952 1.00 90.31 97 ASN A O 1
ATOM 778 N N . THR A 1 98 ? 3.164 -2.293 12.658 1.00 93.38 98 THR A N 1
ATOM 779 C CA . THR A 1 98 ? 3.291 -1.024 11.939 1.00 93.38 98 THR A CA 1
ATOM 780 C C . THR A 1 98 ? 2.073 -0.782 11.044 1.00 93.38 98 THR A C 1
ATOM 782 O O . THR A 1 98 ? 1.831 -1.494 10.066 1.00 93.38 98 THR A O 1
ATOM 785 N N . LEU A 1 99 ? 1.324 0.274 11.350 1.00 93.12 99 LEU A N 1
ATOM 786 C CA . LEU A 1 99 ? 0.259 0.814 10.511 1.00 93.12 99 LEU A CA 1
ATOM 787 C C . LEU A 1 99 ? 0.864 1.584 9.336 1.00 93.12 99 LEU A C 1
ATOM 789 O O . LEU A 1 99 ? 0.528 1.306 8.189 1.00 93.12 99 LEU A O 1
ATOM 793 N N . PHE A 1 100 ? 1.782 2.511 9.626 1.00 95.06 100 PHE A N 1
ATOM 794 C CA . PHE A 1 100 ? 2.503 3.300 8.626 1.00 95.06 100 PHE A CA 1
ATOM 795 C C . PHE A 1 100 ? 3.779 3.894 9.218 1.00 95.06 100 PHE A C 1
ATOM 797 O O . PHE A 1 100 ? 3.803 4.319 10.374 1.00 95.06 100 PHE A O 1
ATOM 804 N N . ARG A 1 101 ? 4.834 3.959 8.411 1.00 95.94 101 ARG A N 1
ATOM 805 C CA . ARG A 1 101 ? 6.104 4.597 8.740 1.00 95.94 101 ARG A CA 1
ATOM 806 C C . ARG A 1 101 ? 6.230 5.908 7.984 1.00 95.94 101 ARG A C 1
ATOM 808 O O . ARG A 1 101 ? 6.108 5.953 6.765 1.00 95.94 101 ARG A O 1
ATOM 815 N N . VAL A 1 102 ? 6.556 6.972 8.705 1.00 95.50 102 VAL A N 1
ATOM 816 C CA . VAL A 1 102 ? 6.742 8.311 8.138 1.00 95.50 102 VAL A CA 1
ATOM 817 C C . VAL A 1 102 ? 8.076 8.902 8.586 1.00 95.50 102 VAL A C 1
ATOM 819 O O . VAL A 1 102 ? 8.557 8.624 9.684 1.00 95.50 102 VAL A O 1
ATOM 822 N N . ALA A 1 103 ? 8.712 9.717 7.744 1.00 95.81 103 ALA A N 1
ATOM 823 C CA . ALA A 1 103 ? 9.873 10.498 8.168 1.00 95.81 103 ALA A CA 1
ATOM 824 C C . ALA A 1 103 ? 9.455 11.511 9.247 1.00 95.81 103 ALA A C 1
ATOM 826 O O . ALA A 1 103 ? 8.390 12.115 9.138 1.00 95.81 103 ALA A O 1
ATOM 827 N N . LYS A 1 104 ? 10.304 11.766 10.254 1.00 95.25 104 LYS A N 1
ATOM 828 C CA . LYS A 1 104 ? 9.979 12.700 11.357 1.00 95.25 104 LYS A CA 1
ATOM 829 C C . LYS A 1 104 ? 9.481 14.065 10.865 1.00 95.25 104 LYS A C 1
ATOM 831 O O . LYS A 1 104 ? 8.484 14.571 11.359 1.00 95.25 104 LYS A O 1
ATOM 836 N N . GLN A 1 105 ? 10.142 14.621 9.851 1.00 94.38 105 GLN A N 1
ATOM 837 C CA . GLN A 1 105 ? 9.808 15.925 9.259 1.00 94.38 105 GLN A CA 1
ATOM 838 C C . GLN A 1 105 ? 8.457 15.951 8.511 1.00 94.38 105 GLN A C 1
ATOM 840 O O . GLN A 1 105 ? 7.925 17.024 8.247 1.00 94.38 105 GLN A O 1
ATOM 845 N N . ASP A 1 106 ? 7.936 14.787 8.111 1.00 95.50 106 ASP A N 1
ATOM 846 C CA . ASP A 1 106 ? 6.713 14.658 7.311 1.00 95.50 106 ASP A CA 1
ATOM 847 C C . ASP A 1 106 ? 5.522 14.175 8.162 1.00 95.50 106 ASP A C 1
ATOM 849 O O . ASP A 1 106 ? 4.409 14.056 7.654 1.00 95.50 106 ASP A O 1
ATOM 853 N N . TYR A 1 107 ? 5.733 13.937 9.463 1.00 94.69 107 TYR A N 1
ATOM 854 C CA . TYR A 1 107 ? 4.719 13.423 10.385 1.00 94.69 107 TYR A CA 1
ATOM 855 C C . TYR A 1 107 ? 3.457 14.297 10.416 1.00 94.69 107 TYR A C 1
ATOM 857 O O . TYR A 1 107 ? 2.367 13.791 10.165 1.00 94.69 107 TYR A O 1
ATOM 865 N N . GLU A 1 108 ? 3.588 15.609 10.637 1.00 94.06 108 GLU A N 1
ATOM 866 C CA . GLU A 1 108 ? 2.422 16.507 10.716 1.00 94.06 108 GLU A CA 1
ATOM 867 C C . GLU A 1 108 ? 1.638 16.567 9.398 1.00 94.06 108 GLU A C 1
ATOM 869 O O . GLU A 1 108 ? 0.407 16.596 9.396 1.00 94.06 108 GLU A O 1
ATOM 874 N N . LYS A 1 109 ? 2.334 16.499 8.255 1.00 94.50 109 LYS A N 1
ATOM 875 C CA . LYS A 1 109 ? 1.690 16.452 6.934 1.00 94.50 109 LYS A CA 1
ATOM 876 C C . LYS A 1 109 ? 0.904 15.161 6.746 1.00 94.50 109 LYS A C 1
ATOM 878 O O . LYS A 1 109 ? -0.224 15.202 6.260 1.00 94.50 109 LYS A O 1
ATOM 883 N N . PHE A 1 110 ? 1.481 14.031 7.154 1.00 94.62 110 PHE A N 1
ATOM 884 C CA . PHE A 1 110 ? 0.798 12.744 7.108 1.00 94.62 110 PHE A CA 1
ATOM 885 C C . PHE A 1 110 ? -0.435 12.733 8.017 1.00 94.62 110 PHE A C 1
ATOM 887 O O . PHE A 1 110 ? -1.502 12.329 7.568 1.00 94.62 110 PHE A O 1
ATOM 894 N N . ILE A 1 111 ? -0.336 13.233 9.254 1.00 94.00 111 ILE A N 1
ATOM 895 C CA . ILE A 1 111 ? -1.487 13.317 10.166 1.00 94.00 111 ILE A CA 1
ATOM 896 C C . ILE A 1 111 ? -2.571 14.248 9.612 1.00 94.00 111 ILE A C 1
ATOM 898 O O . ILE A 1 111 ? -3.752 13.909 9.664 1.00 94.00 111 ILE A O 1
ATOM 902 N N . SER A 1 112 ? -2.189 15.391 9.039 1.00 93.56 112 SER A N 1
ATOM 903 C CA . SER A 1 112 ? -3.129 16.304 8.381 1.00 93.56 112 SER A CA 1
ATOM 904 C C . SER A 1 112 ? -3.851 15.629 7.211 1.00 93.56 112 SER A C 1
ATOM 906 O O . SER A 1 112 ? -5.073 15.719 7.115 1.00 93.56 112 SER A O 1
ATOM 908 N N . PHE A 1 113 ? -3.125 14.898 6.359 1.00 94.12 113 PHE A N 1
ATOM 909 C CA . PHE A 1 113 ? -3.716 14.103 5.281 1.00 94.12 113 PHE A CA 1
ATOM 910 C C . PHE A 1 113 ? -4.643 13.003 5.821 1.00 94.12 113 PHE A C 1
ATOM 912 O O . PHE A 1 113 ? -5.742 12.809 5.306 1.00 94.12 113 PHE A O 1
ATOM 919 N N . ALA A 1 114 ? -4.227 12.312 6.883 1.00 92.56 114 ALA A N 1
ATOM 920 C CA . ALA A 1 114 ? -4.971 11.214 7.481 1.00 92.56 114 ALA A CA 1
ATOM 921 C C . ALA A 1 114 ? -6.328 11.641 8.055 1.00 92.56 114 ALA A C 1
ATOM 923 O O . ALA A 1 114 ? -7.296 10.896 7.930 1.00 92.56 114 ALA A O 1
ATOM 924 N N . LYS A 1 115 ? -6.407 12.850 8.622 1.00 91.44 115 LYS A N 1
ATOM 925 C CA . LYS A 1 115 ? -7.637 13.431 9.187 1.00 91.44 115 LYS A CA 1
ATOM 926 C C . LYS A 1 115 ? -8.652 13.912 8.146 1.00 91.44 115 LYS A C 1
ATOM 928 O O . LYS A 1 115 ? -9.767 14.267 8.513 1.00 91.44 115 LYS A O 1
ATOM 933 N N . LYS A 1 116 ? -8.285 13.963 6.863 1.00 91.31 116 LYS A N 1
ATOM 934 C CA . LYS A 1 116 ? -9.219 14.328 5.788 1.00 91.31 116 LYS A CA 1
ATOM 935 C C . LYS A 1 116 ? -10.317 13.277 5.639 1.00 91.31 116 LYS A C 1
ATOM 937 O O . LYS A 1 116 ? -10.151 12.125 6.023 1.00 91.31 116 LYS A O 1
ATOM 942 N N . THR A 1 117 ? -11.435 13.644 5.036 1.00 89.06 117 THR A N 1
ATOM 943 C CA . THR A 1 117 ? -12.472 12.684 4.646 1.00 89.06 117 THR A CA 1
ATOM 944 C C . THR A 1 117 ? -11.976 11.771 3.511 1.00 89.06 117 THR A C 1
ATOM 946 O O . THR A 1 117 ? -11.087 12.163 2.744 1.00 89.06 117 THR A O 1
ATOM 949 N N . PRO A 1 118 ? -12.561 10.569 3.328 1.00 87.81 118 PRO A N 1
ATOM 950 C CA . PRO A 1 118 ? -12.247 9.712 2.179 1.00 87.81 118 PRO A CA 1
ATOM 951 C C . PRO A 1 118 ? -12.398 10.436 0.833 1.00 87.81 118 PRO A C 1
ATOM 953 O O . PRO A 1 118 ? -11.553 10.294 -0.048 1.00 87.81 118 PRO A O 1
ATOM 956 N N . LYS A 1 119 ? -13.428 11.285 0.699 1.00 87.44 119 LYS A N 1
ATOM 957 C CA . LYS A 1 119 ? -13.675 12.090 -0.505 1.00 87.44 119 LYS A CA 1
ATOM 958 C C . LYS A 1 119 ? -12.551 13.094 -0.769 1.00 87.44 119 LYS A C 1
ATOM 960 O O . LYS A 1 119 ? -12.070 13.182 -1.892 1.00 87.44 119 LYS A O 1
ATOM 965 N N . GLU A 1 120 ? -12.094 13.819 0.250 1.00 94.19 120 GLU A N 1
ATOM 966 C CA . GLU A 1 120 ? -10.971 14.753 0.101 1.00 94.19 120 GLU A CA 1
ATOM 967 C C . GLU A 1 120 ? -9.667 14.037 -0.262 1.00 94.19 120 GLU A C 1
ATOM 969 O O . GLU A 1 120 ? -8.951 14.494 -1.152 1.00 94.19 120 GLU A O 1
ATOM 974 N N . ARG A 1 121 ? -9.359 12.902 0.384 1.00 95.00 121 ARG A N 1
ATOM 975 C CA . ARG A 1 121 ? -8.170 12.102 0.041 1.00 95.00 121 ARG A CA 1
ATOM 976 C C . ARG A 1 121 ? -8.230 11.602 -1.400 1.00 95.00 121 ARG A C 1
ATOM 978 O O . ARG A 1 121 ? -7.237 11.708 -2.117 1.00 95.00 121 ARG A O 1
ATOM 985 N N . LYS A 1 122 ? -9.395 11.111 -1.833 1.00 94.31 122 LYS A N 1
ATOM 986 C CA . LYS A 1 122 ? -9.634 10.682 -3.214 1.00 94.31 122 LYS A CA 1
ATOM 987 C C . LYS A 1 122 ? -9.379 11.819 -4.205 1.00 94.31 122 LYS A C 1
ATOM 989 O O . LYS A 1 122 ? -8.605 11.627 -5.137 1.00 94.31 122 LYS A O 1
ATOM 994 N N . ASN A 1 123 ? -9.941 13.002 -3.959 1.00 95.88 123 ASN A N 1
ATOM 995 C CA . ASN A 1 123 ? -9.737 14.171 -4.819 1.00 95.88 123 ASN A CA 1
ATOM 996 C C . ASN A 1 123 ? -8.249 14.548 -4.927 1.00 95.88 123 ASN A C 1
ATOM 998 O O . ASN A 1 123 ? -7.752 14.781 -6.025 1.00 95.88 123 ASN A O 1
ATOM 1002 N N . ILE A 1 124 ? -7.511 14.539 -3.808 1.00 96.81 124 ILE A N 1
ATOM 1003 C CA . ILE A 1 124 ? -6.062 14.810 -3.801 1.00 96.81 124 ILE A CA 1
ATOM 1004 C C . ILE A 1 124 ? -5.311 13.809 -4.691 1.00 96.81 124 ILE A C 1
ATOM 1006 O O . ILE A 1 124 ? -4.459 14.203 -5.489 1.00 96.81 124 ILE A O 1
ATOM 1010 N N . ILE A 1 125 ? -5.621 12.516 -4.570 1.00 96.00 125 ILE A N 1
ATOM 1011 C CA . ILE A 1 125 ? -4.987 11.463 -5.374 1.00 96.00 125 ILE A CA 1
ATOM 1012 C C . ILE A 1 125 ? -5.333 11.627 -6.859 1.00 96.00 125 ILE A C 1
ATOM 1014 O O . ILE A 1 125 ? -4.455 11.505 -7.713 1.00 96.00 125 ILE A O 1
ATOM 1018 N N . GLU A 1 126 ? -6.585 11.944 -7.188 1.00 95.50 126 GLU A N 1
ATO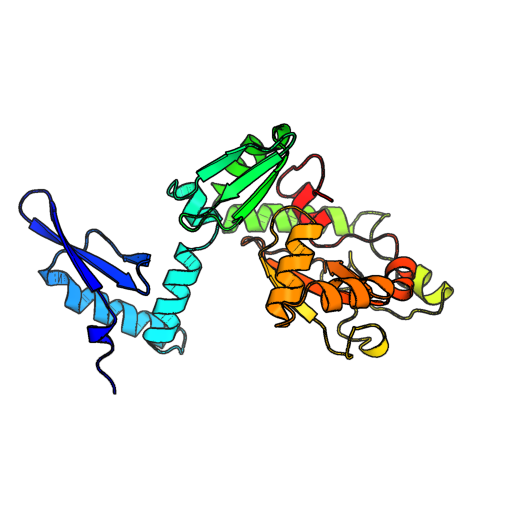M 1019 C CA . GLU A 1 126 ? -7.022 12.181 -8.567 1.00 95.50 126 GLU A CA 1
ATOM 1020 C C . GLU A 1 1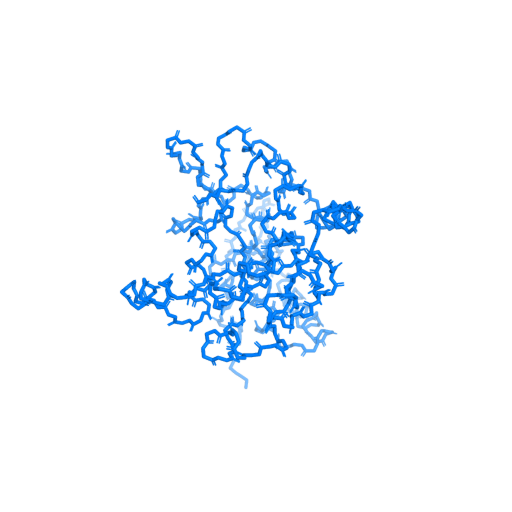26 ? -6.307 13.384 -9.198 1.00 95.50 126 GLU A C 1
ATOM 1022 O O . GLU A 1 126 ? -5.798 13.280 -10.318 1.00 95.50 126 GLU A O 1
ATOM 1027 N N . GLU A 1 127 ? -6.159 14.492 -8.469 1.00 96.25 127 GLU A N 1
ATOM 1028 C CA . GLU A 1 127 ? -5.369 15.645 -8.916 1.00 96.25 127 GLU A CA 1
ATOM 1029 C C . GLU A 1 127 ? -3.897 15.287 -9.154 1.00 96.25 127 GLU A C 1
ATOM 1031 O O . GLU A 1 127 ? -3.287 15.712 -10.143 1.00 96.25 127 GLU A O 1
ATOM 1036 N N . VAL A 1 128 ? -3.302 14.495 -8.257 1.00 95.56 128 VAL A N 1
ATOM 1037 C CA . VAL A 1 128 ? -1.934 13.991 -8.425 1.00 95.56 128 VAL A CA 1
ATOM 1038 C C . VAL A 1 128 ? -1.838 13.105 -9.664 1.00 95.56 128 VAL A C 1
ATOM 1040 O O . VAL A 1 128 ? -0.893 13.260 -10.438 1.00 95.56 128 VAL A O 1
ATOM 1043 N N . ASN A 1 129 ? -2.822 12.242 -9.914 1.00 95.31 129 ASN A N 1
ATOM 1044 C CA . ASN A 1 129 ? -2.861 11.386 -11.097 1.00 95.31 129 ASN A CA 1
ATOM 1045 C C . ASN A 1 129 ? -2.906 12.203 -12.387 1.00 95.31 129 ASN A C 1
ATOM 1047 O O . ASN A 1 129 ? -2.162 11.901 -13.318 1.00 95.31 129 ASN A O 1
ATOM 1051 N N . LEU A 1 130 ? -3.696 13.278 -12.439 1.00 95.56 130 LEU A N 1
ATOM 1052 C CA . LEU A 1 130 ? -3.716 14.189 -13.589 1.00 95.56 130 LEU A CA 1
ATOM 1053 C C . LEU A 1 130 ? -2.337 14.822 -13.838 1.00 95.56 130 LEU A C 1
ATOM 1055 O O . LEU A 1 130 ? -1.852 14.822 -14.971 1.00 95.56 130 LEU A O 1
ATOM 1059 N N . LYS A 1 131 ? -1.657 15.282 -12.779 1.00 94.94 131 LYS A N 1
ATOM 1060 C CA . LYS A 1 131 ? -0.298 15.856 -12.862 1.00 94.94 131 LYS A CA 1
ATOM 1061 C C . LYS A 1 131 ? 0.757 14.824 -13.276 1.00 94.94 131 LYS A C 1
ATOM 1063 O O . LYS A 1 131 ? 1.705 15.148 -13.986 1.00 94.94 131 LYS A O 1
ATOM 1068 N N . LEU A 1 132 ? 0.630 13.577 -12.827 1.00 93.94 132 LEU A N 1
ATOM 1069 C CA . LEU A 1 132 ? 1.550 12.503 -13.203 1.00 93.94 132 LEU A CA 1
ATOM 1070 C C . LEU A 1 132 ? 1.349 12.073 -14.661 1.00 93.94 132 LEU A C 1
ATOM 1072 O O . LEU A 1 132 ? 2.332 11.857 -15.371 1.00 93.94 132 LEU A O 1
ATOM 1076 N N . LYS A 1 133 ? 0.101 12.031 -15.142 1.00 92.88 133 LYS A N 1
ATOM 1077 C CA . LYS A 1 133 ? -0.225 11.734 -16.546 1.00 92.88 133 LYS A CA 1
ATOM 1078 C C . LYS A 1 133 ? 0.343 12.761 -17.523 1.00 92.88 133 LYS A C 1
ATOM 1080 O O . LYS A 1 133 ? 0.674 12.389 -18.651 1.00 92.88 133 LYS A O 1
ATOM 1085 N N . SER A 1 134 ? 0.483 14.024 -17.125 1.00 92.94 134 SER A N 1
ATOM 1086 C CA . SER A 1 134 ? 1.121 15.060 -17.949 1.00 92.94 134 SER A CA 1
ATOM 1087 C C . SER A 1 134 ? 2.649 15.097 -17.818 1.00 92.94 134 SER A C 1
ATOM 1089 O O . SER A 1 134 ? 3.312 15.804 -18.572 1.00 92.94 134 SER A O 1
ATOM 1091 N N . SER A 1 135 ? 3.242 14.317 -16.908 1.00 93.75 135 SER A N 1
ATOM 1092 C CA . SER A 1 135 ? 4.690 14.306 -16.706 1.00 93.75 135 SER A CA 1
ATOM 1093 C C . SER A 1 135 ? 5.439 13.636 -17.859 1.00 93.75 135 SER A C 1
ATOM 1095 O O . SER A 1 135 ? 5.100 12.534 -18.284 1.00 93.75 135 SER A O 1
ATOM 1097 N N . ASN A 1 136 ? 6.561 14.230 -18.270 1.00 91.88 136 ASN A N 1
ATOM 1098 C CA . ASN A 1 136 ? 7.496 13.617 -19.221 1.00 91.88 136 ASN A CA 1
ATOM 1099 C C . ASN A 1 136 ? 8.231 12.387 -18.658 1.00 91.88 136 ASN A C 1
ATOM 1101 O O . ASN A 1 136 ? 8.812 11.630 -19.432 1.00 91.88 136 ASN A O 1
ATOM 1105 N N . LYS A 1 137 ? 8.206 12.193 -17.330 1.00 92.38 137 LYS A N 1
ATOM 1106 C CA . LYS A 1 137 ? 8.845 11.068 -16.621 1.00 92.38 137 LYS A CA 1
ATOM 1107 C C . LYS A 1 137 ? 7.918 9.858 -16.424 1.00 92.38 137 LYS A C 1
ATOM 1109 O O . LYS A 1 137 ? 8.297 8.909 -15.743 1.00 92.38 137 LYS A O 1
ATOM 1114 N N . LYS A 1 138 ? 6.695 9.904 -16.965 1.00 94.56 138 LYS A N 1
ATOM 1115 C CA . LYS A 1 138 ? 5.760 8.770 -16.953 1.00 94.56 138 LYS A CA 1
ATOM 1116 C C . LYS A 1 138 ? 6.266 7.614 -17.818 1.00 94.56 138 LYS A C 1
ATOM 1118 O O . LYS A 1 138 ? 7.098 7.827 -18.700 1.00 94.56 138 LYS A O 1
ATOM 1123 N N . TYR A 1 139 ? 5.692 6.431 -17.609 1.00 97.25 139 TYR A N 1
ATOM 1124 C CA . TYR A 1 139 ? 6.018 5.256 -18.407 1.00 97.25 139 TYR A CA 1
ATOM 1125 C C . TYR A 1 139 ? 5.771 5.458 -19.912 1.00 97.25 139 TYR A C 1
ATOM 1127 O O . TYR A 1 139 ? 4.744 5.993 -20.350 1.00 97.25 139 TYR A O 1
ATOM 1135 N N . LYS A 1 140 ? 6.741 4.983 -20.691 1.00 96.88 140 LYS A N 1
ATOM 1136 C CA . LYS A 1 140 ? 6.853 5.074 -22.145 1.00 96.88 140 LYS A CA 1
ATOM 1137 C C . LYS A 1 140 ? 7.139 3.674 -22.710 1.00 96.88 140 LYS A C 1
ATOM 1139 O O . LYS A 1 140 ? 8.301 3.263 -22.697 1.00 96.88 140 LYS A O 1
ATOM 1144 N N . PRO A 1 141 ? 6.110 2.918 -23.139 1.00 96.94 141 PRO A N 1
ATOM 1145 C CA . PRO A 1 141 ? 6.254 1.551 -23.639 1.00 96.94 141 PRO A CA 1
ATOM 1146 C C . PRO A 1 141 ? 7.286 1.405 -24.750 1.00 96.94 141 PRO A C 1
ATOM 1148 O O . PRO A 1 141 ? 8.002 0.413 -24.794 1.00 96.94 141 PRO A O 1
ATOM 1151 N N . GLU A 1 142 ? 7.424 2.415 -25.605 1.00 97.00 142 GLU A N 1
ATOM 1152 C CA . GLU A 1 142 ? 8.420 2.465 -26.669 1.00 97.00 142 GLU A CA 1
ATOM 1153 C C . GLU A 1 142 ? 9.851 2.242 -26.152 1.00 97.00 142 GLU A C 1
ATOM 1155 O O . GLU A 1 142 ? 10.610 1.485 -26.753 1.00 97.00 142 GLU A O 1
ATOM 1160 N N . ASN A 1 143 ? 10.196 2.796 -24.984 1.00 95.62 143 ASN A N 1
ATOM 1161 C CA . ASN A 1 143 ? 11.525 2.641 -24.392 1.00 95.62 143 ASN A CA 1
ATOM 1162 C C . ASN A 1 143 ? 11.779 1.211 -23.900 1.00 95.62 143 ASN A C 1
ATOM 1164 O O . ASN A 1 143 ? 12.918 0.750 -23.928 1.00 95.62 143 ASN A O 1
ATOM 1168 N N . ALA A 1 144 ? 10.736 0.524 -23.430 1.00 96.88 144 ALA A N 1
ATOM 1169 C CA . ALA A 1 144 ? 10.827 -0.870 -23.008 1.00 96.88 144 ALA A CA 1
ATOM 1170 C C . ALA A 1 144 ? 10.898 -1.802 -24.227 1.00 96.88 144 ALA A C 1
ATOM 1172 O O . ALA A 1 144 ? 11.733 -2.706 -24.255 1.00 96.88 144 ALA A O 1
ATOM 1173 N N . LYS A 1 145 ? 10.111 -1.521 -25.277 1.00 97.31 145 LYS A N 1
ATOM 1174 C CA . LYS A 1 145 ? 10.120 -2.293 -26.530 1.00 97.31 145 LYS A CA 1
ATOM 1175 C C . LYS A 1 145 ? 11.491 -2.280 -27.201 1.00 97.31 145 LYS A C 1
ATOM 1177 O O . LYS A 1 145 ? 11.949 -3.327 -27.641 1.00 97.31 145 LYS A O 1
ATOM 1182 N N . LEU A 1 146 ? 12.185 -1.136 -27.205 1.00 97.06 146 LEU A N 1
ATOM 1183 C CA . LEU A 1 146 ? 13.567 -1.034 -27.705 1.00 97.06 146 LEU A CA 1
ATOM 1184 C C . LEU A 1 146 ? 14.558 -1.936 -26.953 1.00 97.06 146 LEU A C 1
ATOM 1186 O O . LEU A 1 146 ? 15.601 -2.285 -27.496 1.00 97.06 146 LEU A O 1
ATOM 1190 N N . LYS A 1 147 ? 14.235 -2.319 -25.715 1.00 96.94 147 LYS A N 1
ATOM 1191 C CA . LYS A 1 147 ? 15.028 -3.231 -24.882 1.00 96.94 147 LYS A CA 1
ATOM 1192 C C . LYS A 1 147 ? 14.530 -4.682 -24.951 1.00 96.94 147 LYS A C 1
ATOM 1194 O O . LYS A 1 147 ? 15.010 -5.507 -24.186 1.00 96.94 147 LYS A O 1
ATOM 1199 N N . GLY A 1 148 ? 13.559 -4.987 -25.817 1.00 96.81 148 GLY A N 1
ATOM 1200 C CA . GLY A 1 148 ? 12.978 -6.325 -25.968 1.00 96.81 148 GLY A CA 1
ATOM 1201 C C . GLY A 1 148 ? 11.784 -6.630 -25.056 1.00 96.81 148 GLY A C 1
ATOM 1202 O O . GLY A 1 148 ? 11.349 -7.776 -25.006 1.00 96.81 148 GLY A O 1
ATOM 1203 N N . TYR A 1 149 ? 11.228 -5.633 -24.359 1.00 97.25 149 TYR 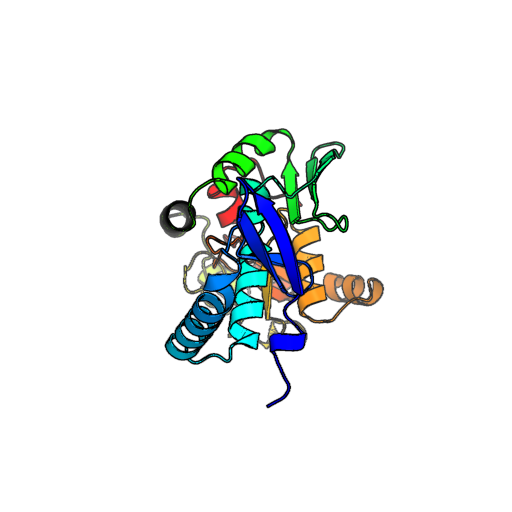A N 1
ATOM 1204 C CA . TYR A 1 149 ? 10.120 -5.819 -23.416 1.00 97.25 149 TYR A CA 1
ATOM 1205 C C . TYR A 1 149 ? 8.847 -5.119 -23.897 1.00 97.25 149 TYR A C 1
ATOM 1207 O O . TYR A 1 149 ? 8.762 -3.889 -23.892 1.00 97.25 149 TYR A O 1
ATOM 1215 N N . ASP A 1 150 ? 7.828 -5.893 -24.272 1.00 96.62 150 ASP A N 1
ATOM 1216 C CA . ASP A 1 150 ? 6.507 -5.361 -24.623 1.00 96.62 150 ASP A CA 1
ATOM 1217 C C . ASP A 1 150 ? 5.570 -5.406 -23.413 1.00 96.62 150 ASP A C 1
ATOM 1219 O O . ASP A 1 150 ? 4.861 -6.384 -23.192 1.00 96.62 150 ASP A O 1
ATOM 1223 N N . VAL A 1 151 ? 5.613 -4.353 -22.594 1.00 97.50 151 VAL A N 1
ATOM 1224 C CA . VAL A 1 151 ? 4.780 -4.222 -21.392 1.00 97.50 151 VAL A CA 1
ATOM 1225 C C . VAL A 1 151 ? 3.792 -3.068 -21.592 1.00 97.50 151 VAL A C 1
ATOM 1227 O O . VAL A 1 151 ? 4.203 -1.951 -21.925 1.00 97.50 151 VAL A O 1
ATOM 1230 N N . PRO A 1 152 ? 2.478 -3.285 -21.421 1.00 96.94 152 PRO A N 1
ATOM 1231 C CA . PRO A 1 152 ? 1.504 -2.225 -21.612 1.00 96.94 152 PRO A CA 1
ATOM 1232 C C . PRO A 1 152 ? 1.522 -1.217 -20.463 1.00 96.94 152 PRO A C 1
ATOM 1234 O O . PRO A 1 152 ? 2.059 -1.440 -19.377 1.00 96.94 152 PRO A O 1
ATOM 1237 N N . LYS A 1 153 ? 0.897 -0.067 -20.717 1.00 97.25 153 LYS A N 1
ATOM 1238 C CA . LYS A 1 153 ? 0.580 0.900 -19.668 1.00 97.25 153 LYS A CA 1
ATOM 1239 C C . LYS A 1 153 ? -0.535 0.359 -18.785 1.00 97.25 153 LYS A C 1
ATOM 1241 O O . LYS A 1 153 ? -1.482 -0.250 -19.275 1.00 97.25 153 LYS A O 1
ATOM 1246 N N . SER A 1 154 ? -0.467 0.703 -17.512 1.00 96.44 154 SER A N 1
ATOM 1247 C CA . SER A 1 154 ? -1.593 0.582 -16.597 1.00 96.44 154 SER A CA 1
ATOM 1248 C C . SER A 1 154 ? -2.781 1.464 -17.006 1.00 96.44 154 SER A C 1
ATOM 1250 O O . SER A 1 154 ? -2.674 2.364 -17.847 1.00 96.44 154 SER A O 1
ATOM 1252 N N . LYS A 1 155 ? -3.918 1.280 -16.325 1.00 92.00 155 LYS A N 1
ATOM 1253 C CA . LYS A 1 155 ? -5.138 2.078 -16.535 1.00 92.00 155 LYS A CA 1
ATOM 1254 C C . LYS A 1 155 ? -4.936 3.585 -16.321 1.00 92.00 155 LYS A C 1
ATOM 1256 O O . LYS A 1 155 ? -5.530 4.398 -17.031 1.00 92.00 155 LYS A O 1
ATOM 1261 N N . VAL A 1 156 ? -4.134 3.984 -15.332 1.00 92.06 156 VAL A N 1
ATOM 1262 C CA . VAL A 1 156 ? -3.814 5.403 -15.095 1.00 92.06 156 VAL A CA 1
ATOM 1263 C C . VAL A 1 156 ? -2.759 5.881 -16.099 1.00 92.06 156 VAL A C 1
ATOM 1265 O O . VAL A 1 156 ? -2.817 7.029 -16.542 1.00 92.06 156 VAL A O 1
ATOM 1268 N N . GLY A 1 157 ? -1.880 4.992 -16.560 1.00 94.75 157 GLY A N 1
ATOM 1269 C CA . GLY A 1 157 ? -0.990 5.232 -17.690 1.00 94.75 157 GLY A CA 1
ATOM 1270 C C . GLY A 1 157 ? 0.328 5.896 -17.315 1.00 94.75 157 GLY A C 1
ATOM 1271 O O . GLY A 1 157 ? 1.003 6.459 -18.183 1.00 94.75 157 GLY A O 1
ATOM 1272 N N . THR A 1 158 ? 0.687 5.860 -16.032 1.00 96.56 158 THR A N 1
ATOM 1273 C CA . THR A 1 158 ? 1.953 6.382 -15.508 1.00 96.56 158 THR A CA 1
ATOM 1274 C C . THR A 1 158 ? 2.938 5.283 -15.121 1.00 96.56 158 THR A C 1
ATOM 1276 O O . THR A 1 158 ? 4.139 5.566 -15.046 1.00 96.56 158 THR A O 1
ATOM 1279 N N . SER A 1 159 ? 2.446 4.047 -14.994 1.00 97.56 159 SER A N 1
ATOM 1280 C CA . SER A 1 159 ? 3.194 2.835 -14.663 1.00 97.56 159 SER A CA 1
ATOM 1281 C C . SER A 1 159 ? 3.084 1.767 -15.767 1.00 97.56 159 SER A C 1
ATOM 1283 O O . SER A 1 159 ? 2.078 1.746 -16.486 1.00 97.56 159 SER A O 1
ATOM 1285 N N . PRO A 1 160 ? 4.085 0.884 -15.935 1.00 97.94 160 PRO A N 1
ATOM 1286 C CA . PRO A 1 160 ? 3.902 -0.384 -16.641 1.00 97.94 160 PRO A CA 1
ATOM 1287 C C . PRO A 1 160 ? 2.962 -1.308 -15.859 1.00 97.94 160 PRO A C 1
ATOM 1289 O O . PRO A 1 160 ? 2.930 -1.270 -14.626 1.00 97.94 160 PRO A O 1
ATOM 1292 N N . ASP A 1 161 ? 2.222 -2.148 -16.576 1.00 98.06 161 ASP A N 1
ATOM 1293 C CA . ASP A 1 161 ? 1.344 -3.162 -15.997 1.00 98.06 161 ASP A CA 1
ATOM 1294 C C . ASP A 1 161 ? 1.726 -4.556 -16.499 1.00 98.06 161 ASP A C 1
ATOM 1296 O O . ASP A 1 161 ? 1.529 -4.896 -17.666 1.00 98.06 161 ASP A O 1
ATOM 1300 N N . PHE A 1 162 ? 2.266 -5.368 -15.593 1.00 98.12 162 PHE A N 1
ATOM 1301 C CA . PHE A 1 162 ? 2.738 -6.718 -15.887 1.00 98.12 162 PHE A CA 1
ATOM 1302 C C . PHE A 1 162 ? 1.650 -7.793 -15.755 1.00 98.12 162 PHE A C 1
ATOM 1304 O O . PHE A 1 162 ? 1.908 -8.966 -16.014 1.00 98.12 162 PHE A O 1
ATOM 1311 N N . SER A 1 163 ? 0.416 -7.429 -15.383 1.00 96.00 163 SER A N 1
ATOM 1312 C CA . SER A 1 163 ? -0.687 -8.393 -15.216 1.00 96.00 163 SER A CA 1
ATOM 1313 C C . SER A 1 163 ? -1.062 -9.125 -16.508 1.00 96.00 163 SER A C 1
ATOM 1315 O O . SER A 1 163 ? -1.618 -10.219 -16.462 1.00 96.00 163 SER A O 1
ATOM 1317 N N . THR A 1 164 ? -0.728 -8.539 -17.658 1.00 93.38 164 THR A N 1
ATOM 1318 C CA . THR A 1 164 ? -0.970 -9.103 -18.996 1.00 93.38 164 THR A CA 1
ATOM 1319 C C . THR A 1 164 ? 0.290 -9.683 -19.641 1.00 93.38 164 THR A C 1
ATOM 1321 O O . THR A 1 164 ? 0.218 -10.226 -20.740 1.00 93.38 164 THR A O 1
ATOM 1324 N N . THR A 1 165 ? 1.435 -9.616 -18.955 1.00 95.75 165 THR A N 1
ATOM 1325 C CA . THR A 1 165 ? 2.715 -10.193 -19.387 1.00 95.75 165 THR A CA 1
ATOM 1326 C C . THR A 1 165 ? 3.226 -11.189 -18.342 1.00 95.75 165 THR A C 1
ATOM 1328 O O . THR A 1 165 ? 4.276 -10.986 -17.723 1.00 95.75 165 THR A O 1
ATOM 1331 N N . PRO A 1 166 ? 2.474 -12.284 -18.108 1.00 95.88 166 PRO A N 1
ATOM 1332 C CA . PRO A 1 166 ? 2.716 -13.196 -16.996 1.00 95.88 166 PRO A CA 1
ATOM 1333 C C . PRO A 1 166 ? 4.123 -13.795 -16.992 1.00 95.88 166 PRO A C 1
ATOM 1335 O O . PRO A 1 166 ? 4.650 -14.034 -15.916 1.00 95.88 166 PRO A O 1
ATOM 1338 N N . GLN A 1 167 ? 4.779 -13.942 -18.145 1.00 96.88 167 GLN A N 1
ATOM 1339 C CA . GLN A 1 167 ? 6.163 -14.417 -18.242 1.00 96.88 167 GLN A CA 1
ATOM 1340 C C . GLN A 1 167 ? 7.181 -13.561 -17.468 1.00 96.88 167 GLN A C 1
ATOM 1342 O O . GLN A 1 167 ? 8.280 -14.022 -17.178 1.00 96.88 167 GLN A O 1
ATOM 1347 N N . HIS A 1 168 ? 6.838 -12.311 -17.145 1.00 97.62 168 HIS A N 1
ATOM 1348 C CA . HIS A 1 168 ? 7.678 -11.427 -16.341 1.00 97.62 168 HIS A CA 1
ATOM 1349 C C . HIS A 1 168 ? 7.309 -11.440 -14.856 1.00 97.62 168 HIS A C 1
ATOM 1351 O O . HIS A 1 168 ? 8.024 -10.840 -14.059 1.00 97.62 168 HIS A O 1
ATOM 1357 N N . LEU A 1 169 ? 6.216 -12.100 -14.467 1.00 98.19 169 LEU A N 1
ATOM 1358 C CA . LEU A 1 169 ? 5.794 -12.234 -13.079 1.00 98.19 169 LEU A CA 1
ATOM 1359 C C . LEU A 1 169 ? 6.415 -13.477 -12.446 1.00 98.19 169 LEU A C 1
ATOM 1361 O O . LEU A 1 169 ? 6.476 -14.546 -13.053 1.00 98.19 169 LEU A O 1
ATOM 1365 N N . TYR A 1 170 ? 6.781 -13.384 -11.169 1.00 97.88 170 TYR A N 1
ATOM 1366 C CA . TYR A 1 170 ? 7.136 -14.571 -10.396 1.00 97.88 170 TYR A CA 1
ATOM 1367 C C . TYR A 1 170 ? 5.969 -15.572 -10.419 1.00 97.88 170 TYR A C 1
ATOM 1369 O O . TYR A 1 170 ? 4.801 -15.189 -10.262 1.00 97.88 170 TYR A O 1
ATOM 1377 N N . ASN A 1 171 ? 6.253 -16.854 -10.660 1.00 95.06 171 ASN A N 1
ATOM 1378 C CA . ASN A 1 171 ? 5.248 -17.914 -10.832 1.00 95.06 171 ASN A CA 1
ATOM 1379 C C . ASN A 1 171 ? 4.109 -17.581 -11.822 1.00 95.06 171 ASN A C 1
ATOM 1381 O O . ASN A 1 171 ? 3.013 -18.129 -11.698 1.00 95.06 171 ASN A O 1
ATOM 1385 N N . ASN A 1 172 ? 4.333 -16.668 -12.773 1.00 94.88 172 ASN A N 1
ATOM 1386 C CA . ASN A 1 172 ? 3.367 -16.224 -13.781 1.00 94.88 172 ASN A CA 1
ATOM 1387 C C . ASN A 1 172 ? 2.062 -15.595 -13.252 1.00 94.88 172 ASN A C 1
ATOM 1389 O O . ASN A 1 172 ? 1.119 -15.401 -14.018 1.00 94.88 172 ASN A O 1
ATOM 1393 N N . LYS A 1 173 ? 1.970 -15.289 -11.949 1.00 93.19 173 LYS A N 1
ATOM 1394 C CA . LYS A 1 173 ? 0.715 -14.829 -11.317 1.00 93.19 173 LYS A CA 1
ATOM 1395 C C . LYS A 1 173 ? 0.882 -13.926 -10.094 1.00 93.19 173 LYS A C 1
ATOM 1397 O O . LYS A 1 173 ? -0.096 -13.664 -9.401 1.00 93.19 173 LYS A O 1
ATOM 1402 N N . SER A 1 174 ? 2.103 -13.494 -9.776 1.00 96.88 174 SER A N 1
ATOM 1403 C CA . SER A 1 174 ? 2.402 -12.789 -8.519 1.00 96.88 174 SER A CA 1
ATOM 1404 C C . SER A 1 174 ? 1.956 -11.326 -8.534 1.00 96.88 174 SER A C 1
ATOM 1406 O O . SER A 1 174 ? 2.771 -10.406 -8.608 1.00 96.88 174 SER A O 1
ATOM 1408 N N . VAL A 1 175 ? 0.641 -11.131 -8.458 1.00 98.19 175 VAL A N 1
ATOM 1409 C CA . VAL A 1 175 ? -0.040 -9.841 -8.345 1.00 98.19 175 VAL A CA 1
ATOM 1410 C C . VAL A 1 175 ? -0.878 -9.859 -7.073 1.00 98.19 175 VAL A C 1
ATOM 1412 O O . VAL A 1 175 ? -1.719 -10.737 -6.897 1.00 98.19 175 VAL A O 1
ATOM 1415 N N . VAL A 1 176 ? -0.654 -8.900 -6.178 1.00 98.12 176 VAL A N 1
ATOM 1416 C CA . VAL A 1 176 ? -1.353 -8.814 -4.887 1.00 98.12 176 VAL A CA 1
ATOM 1417 C C . VAL A 1 176 ? -1.797 -7.387 -4.601 1.00 98.12 176 VAL A C 1
ATOM 1419 O O . VAL A 1 176 ? -1.211 -6.435 -5.109 1.00 98.12 176 VAL A O 1
ATOM 1422 N N . LYS A 1 177 ? -2.822 -7.228 -3.763 1.00 97.69 177 LYS A N 1
ATOM 1423 C CA . LYS A 1 177 ? -3.213 -5.928 -3.208 1.00 97.69 177 LYS A CA 1
ATOM 1424 C C . LYS A 1 177 ? -2.714 -5.809 -1.777 1.00 97.69 177 LYS A C 1
ATOM 1426 O O . LYS A 1 177 ? -2.851 -6.752 -1.003 1.00 97.69 177 LYS A O 1
ATOM 1431 N N . ILE A 1 178 ? -2.162 -4.652 -1.430 1.00 96.38 178 ILE A N 1
ATOM 1432 C CA . ILE A 1 178 ? -1.707 -4.350 -0.068 1.00 96.38 178 ILE A CA 1
ATOM 1433 C C . ILE A 1 178 ? -2.163 -2.960 0.359 1.00 96.38 178 ILE A C 1
ATOM 1435 O O . ILE A 1 178 ? -2.397 -2.095 -0.482 1.00 96.38 178 ILE A O 1
ATOM 1439 N N . LYS A 1 179 ? -2.183 -2.726 1.674 1.00 94.38 179 LYS A N 1
ATOM 1440 C CA . LYS A 1 179 ? -2.164 -1.380 2.258 1.00 94.38 179 LYS A CA 1
ATOM 1441 C C . LYS A 1 179 ? -0.714 -0.944 2.423 1.00 94.38 179 LYS A C 1
ATOM 1443 O O . LYS A 1 179 ? 0.031 -1.587 3.165 1.00 94.38 179 LYS A O 1
ATOM 1448 N N . ILE A 1 180 ? -0.315 0.129 1.747 1.00 95.25 180 ILE A N 1
ATOM 1449 C CA . ILE A 1 180 ? 1.067 0.606 1.804 1.00 95.25 180 ILE A CA 1
ATOM 1450 C C . ILE A 1 180 ? 1.432 1.080 3.213 1.00 95.25 180 ILE A C 1
ATOM 1452 O O . ILE A 1 180 ? 0.623 1.659 3.940 1.00 95.25 180 ILE A O 1
ATOM 1456 N N . LYS A 1 181 ? 2.688 0.863 3.591 1.00 94.69 181 LYS A N 1
ATOM 1457 C CA . LYS A 1 181 ? 3.217 1.088 4.941 1.00 94.69 181 LYS A CA 1
ATOM 1458 C C . LYS A 1 181 ? 4.162 2.282 5.021 1.00 94.69 181 LYS A C 1
ATOM 1460 O O . LYS A 1 181 ? 4.786 2.495 6.056 1.00 94.69 181 LYS A O 1
ATOM 1465 N N . GLY A 1 182 ? 4.285 3.064 3.951 1.00 93.00 182 GLY A N 1
ATOM 1466 C CA . GLY A 1 182 ? 5.097 4.285 3.922 1.00 93.00 182 GLY A CA 1
ATOM 1467 C C . GLY A 1 182 ? 6.583 4.044 3.653 1.00 93.00 182 GLY A C 1
ATOM 1468 O O . GLY A 1 182 ? 7.381 4.981 3.727 1.00 93.00 182 GLY A O 1
ATOM 1469 N N . GLY A 1 183 ? 6.970 2.812 3.305 1.00 94.75 183 GLY A N 1
ATOM 1470 C CA . GLY A 1 183 ? 8.332 2.478 2.905 1.00 94.75 183 GLY A CA 1
ATOM 1471 C C . GLY A 1 183 ? 8.417 1.194 2.088 1.00 94.75 183 GLY A C 1
ATOM 1472 O O . GLY A 1 183 ? 7.741 0.218 2.400 1.00 94.75 183 GLY A O 1
ATOM 1473 N N . ARG A 1 184 ? 9.291 1.178 1.075 1.00 94.50 184 ARG A N 1
ATOM 1474 C CA . ARG A 1 184 ? 9.400 0.075 0.106 1.00 94.50 184 ARG A CA 1
ATOM 1475 C C . ARG A 1 184 ? 9.668 -1.269 0.772 1.00 94.50 184 ARG A C 1
ATOM 1477 O O . ARG A 1 184 ? 8.941 -2.215 0.509 1.00 94.50 184 ARG A O 1
ATOM 1484 N N . ALA A 1 185 ? 10.644 -1.355 1.677 1.00 94.31 185 ALA A N 1
ATOM 1485 C CA . ALA A 1 185 ? 10.929 -2.611 2.377 1.00 94.31 185 ALA A CA 1
ATOM 1486 C C . ALA A 1 185 ? 9.729 -3.145 3.192 1.00 94.31 185 ALA A C 1
ATOM 1488 O O . ALA A 1 185 ? 9.531 -4.358 3.294 1.00 94.31 185 ALA A O 1
ATOM 1489 N N . LEU A 1 186 ? 8.910 -2.247 3.755 1.00 95.44 186 LEU A N 1
ATOM 1490 C CA . LEU A 1 186 ? 7.697 -2.628 4.483 1.00 95.44 186 LEU A CA 1
ATOM 1491 C C . LEU A 1 186 ? 6.613 -3.110 3.514 1.00 95.44 186 LEU A C 1
ATOM 1493 O O . LEU A 1 186 ? 6.041 -4.171 3.733 1.00 95.44 186 LEU A O 1
ATOM 1497 N N . ASP A 1 187 ? 6.399 -2.395 2.410 1.00 97.50 187 ASP A N 1
ATOM 1498 C CA . ASP A 1 187 ? 5.457 -2.802 1.363 1.00 97.50 187 ASP A CA 1
ATOM 1499 C C . ASP A 1 187 ? 5.831 -4.166 0.766 1.00 97.50 187 ASP A C 1
ATOM 1501 O O . ASP A 1 187 ? 4.964 -5.000 0.521 1.00 97.50 187 ASP A O 1
ATOM 1505 N N . PHE A 1 188 ? 7.127 -4.433 0.575 1.00 97.38 188 PHE A N 1
ATOM 1506 C CA . PHE A 1 188 ? 7.621 -5.718 0.072 1.00 97.38 188 PHE A CA 1
ATOM 1507 C C . PHE A 1 188 ? 7.298 -6.843 1.061 1.00 97.38 188 PHE A C 1
ATOM 1509 O O . PHE A 1 188 ? 6.881 -7.926 0.655 1.00 97.38 188 PHE A O 1
ATOM 1516 N N . THR A 1 189 ? 7.440 -6.572 2.362 1.00 96.00 189 THR A N 1
ATOM 1517 C CA . THR A 1 189 ? 7.090 -7.523 3.427 1.00 96.00 189 THR A CA 1
ATOM 1518 C C . THR A 1 189 ? 5.590 -7.832 3.417 1.00 96.00 189 THR A C 1
ATOM 1520 O O . THR A 1 189 ? 5.210 -9.001 3.444 1.00 96.00 189 THR A O 1
ATOM 1523 N N . GLU A 1 190 ? 4.734 -6.809 3.316 1.00 96.31 190 GLU A N 1
ATOM 1524 C CA . GLU A 1 190 ? 3.279 -6.999 3.207 1.00 96.31 190 GLU A CA 1
ATOM 1525 C C . GLU A 1 190 ? 2.890 -7.746 1.926 1.00 96.31 190 GLU A C 1
ATOM 1527 O O . GLU A 1 190 ? 1.995 -8.587 1.946 1.00 96.31 190 GLU A O 1
ATOM 1532 N N . SER A 1 191 ? 3.598 -7.499 0.822 1.00 98.12 191 SER A N 1
ATOM 1533 C CA . SER A 1 191 ? 3.339 -8.162 -0.459 1.00 98.12 191 SER A CA 1
ATOM 1534 C C . SER A 1 191 ? 3.666 -9.657 -0.403 1.00 98.12 191 SER A C 1
ATOM 1536 O O . SER A 1 191 ? 2.860 -10.482 -0.831 1.00 98.12 191 SER A O 1
ATOM 1538 N N . PHE A 1 192 ? 4.800 -10.038 0.198 1.00 98.19 192 PHE A N 1
ATOM 1539 C CA . PHE A 1 192 ? 5.116 -11.453 0.428 1.00 98.19 192 PHE A CA 1
ATOM 1540 C C . PHE A 1 192 ? 4.122 -12.122 1.379 1.00 98.19 192 PHE A C 1
ATOM 1542 O O . PHE A 1 192 ? 3.683 -13.243 1.114 1.00 98.19 192 PHE A O 1
ATOM 1549 N N . LYS A 1 193 ? 3.704 -11.421 2.440 1.00 95.94 193 LYS A N 1
ATOM 1550 C CA . LYS A 1 193 ? 2.666 -11.912 3.354 1.00 95.94 193 LYS A CA 1
ATOM 1551 C C . LYS A 1 193 ? 1.344 -12.160 2.621 1.00 95.94 193 LYS A C 1
ATOM 1553 O O . LYS A 1 193 ? 0.741 -13.207 2.833 1.00 95.94 193 LYS A O 1
ATOM 1558 N N . ALA A 1 194 ? 0.932 -11.258 1.729 1.00 96.44 194 ALA A N 1
ATOM 1559 C CA . ALA A 1 194 ? -0.266 -11.422 0.901 1.00 96.44 194 ALA A CA 1
ATOM 1560 C C . ALA A 1 194 ? -0.170 -12.619 -0.064 1.00 96.44 194 ALA A C 1
ATOM 1562 O O . ALA A 1 194 ? -1.184 -13.216 -0.412 1.00 96.44 194 ALA A O 1
ATOM 1563 N N . MET A 1 195 ? 1.044 -13.010 -0.455 1.00 96.25 195 MET A N 1
ATOM 1564 C CA . MET A 1 195 ? 1.299 -14.235 -1.219 1.00 96.25 195 MET A CA 1
ATOM 1565 C C . MET A 1 195 ? 1.384 -15.511 -0.363 1.00 96.25 195 MET A C 1
ATOM 1567 O O . MET A 1 195 ? 1.547 -16.598 -0.916 1.00 96.25 195 MET A O 1
ATOM 1571 N N . GLY A 1 196 ? 1.336 -15.405 0.968 1.00 96.38 196 GLY A N 1
ATOM 1572 C CA . GLY A 1 196 ? 1.560 -16.535 1.875 1.00 96.38 196 GLY A CA 1
ATOM 1573 C C . GLY A 1 196 ? 3.026 -16.969 1.993 1.00 96.38 196 GLY A C 1
ATOM 1574 O O . GLY A 1 196 ? 3.310 -18.033 2.536 1.00 96.38 196 GLY A O 1
ATOM 1575 N N . ILE A 1 197 ? 3.973 -16.159 1.511 1.00 95.19 197 ILE A N 1
ATOM 1576 C CA . ILE A 1 197 ? 5.410 -16.421 1.639 1.00 95.19 197 ILE A CA 1
ATOM 1577 C C . ILE A 1 197 ? 5.888 -15.727 2.912 1.00 95.19 197 ILE A C 1
ATOM 1579 O O . ILE A 1 197 ? 5.908 -14.503 2.985 1.00 95.19 197 ILE A O 1
ATOM 1583 N N . THR A 1 198 ? 6.268 -16.503 3.926 1.00 94.19 198 THR A N 1
ATOM 1584 C CA . THR A 1 198 ? 6.712 -15.983 5.236 1.00 94.19 198 THR A CA 1
ATOM 1585 C C . THR A 1 198 ? 8.168 -16.321 5.564 1.00 94.19 198 THR A C 1
ATOM 1587 O O . THR A 1 198 ? 8.772 -15.658 6.410 1.00 94.19 198 THR A O 1
ATOM 1590 N N . ASP A 1 199 ? 8.767 -17.293 4.867 1.00 96.31 199 ASP A N 1
ATOM 1591 C CA . ASP A 1 199 ? 10.180 -17.642 5.020 1.00 96.31 199 ASP A CA 1
ATOM 1592 C C . ASP A 1 199 ? 11.086 -16.546 4.437 1.00 96.31 199 ASP A C 1
ATOM 1594 O O . ASP A 1 199 ? 11.119 -16.298 3.229 1.00 96.31 199 ASP A O 1
ATOM 1598 N N . LYS A 1 200 ? 11.883 -15.921 5.309 1.00 95.19 200 LYS A N 1
ATOM 1599 C CA . LYS A 1 200 ? 12.836 -14.864 4.951 1.00 95.19 200 LYS A CA 1
ATOM 1600 C C . LYS A 1 200 ? 13.922 -15.332 3.983 1.00 95.19 200 LYS A C 1
ATOM 1602 O O . LYS A 1 200 ? 14.388 -14.522 3.182 1.00 95.19 200 LYS A O 1
ATOM 1607 N N . LYS A 1 201 ? 14.352 -16.598 4.048 1.00 96.88 201 LYS A N 1
ATOM 1608 C CA . LYS A 1 201 ? 15.361 -17.137 3.125 1.00 96.88 201 LYS A CA 1
ATOM 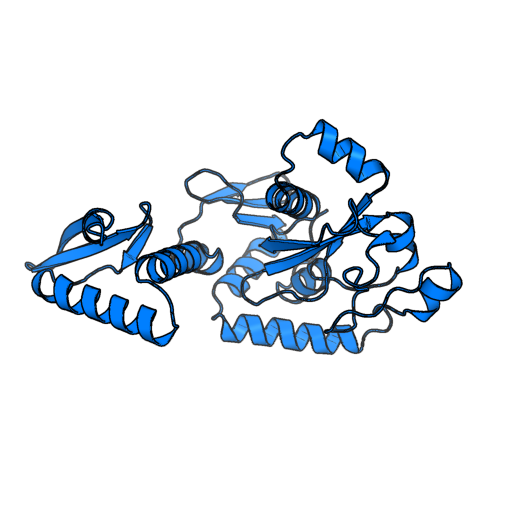1609 C C . LYS A 1 201 ? 14.779 -17.247 1.720 1.00 96.88 201 LYS A C 1
ATOM 1611 O O . LYS A 1 201 ? 15.420 -16.798 0.774 1.00 96.88 201 LYS A O 1
ATOM 1616 N N . ALA A 1 202 ? 13.552 -17.757 1.607 1.00 96.44 202 ALA A N 1
ATOM 1617 C CA . ALA A 1 202 ? 12.822 -17.802 0.345 1.00 96.44 202 ALA A CA 1
ATOM 1618 C C . ALA A 1 202 ? 12.586 -16.394 -0.223 1.00 96.44 202 ALA A C 1
ATOM 1620 O O . ALA A 1 202 ? 12.906 -16.150 -1.381 1.00 96.44 202 ALA A O 1
ATOM 1621 N N . MET A 1 203 ? 12.120 -15.440 0.597 1.00 97.38 203 MET A N 1
ATOM 1622 C CA . MET A 1 203 ? 11.960 -14.041 0.169 1.00 97.38 203 MET A CA 1
ATOM 1623 C C . MET A 1 203 ? 13.264 -13.461 -0.386 1.00 97.38 203 MET A C 1
ATOM 1625 O O . MET A 1 203 ? 13.253 -12.828 -1.436 1.00 97.38 203 MET A O 1
ATOM 1629 N N . LYS A 1 204 ? 14.387 -13.673 0.315 1.00 96.75 204 LYS A N 1
ATOM 1630 C CA . LYS A 1 204 ? 15.693 -13.166 -0.114 1.00 96.75 204 LYS A CA 1
ATOM 1631 C C . LYS A 1 204 ? 16.107 -13.761 -1.459 1.00 96.75 204 LYS A C 1
ATOM 1633 O O . LYS A 1 204 ? 16.482 -12.989 -2.328 1.00 96.75 204 LYS A O 1
ATOM 1638 N N . ALA A 1 205 ? 15.996 -15.080 -1.619 1.00 97.50 205 ALA A N 1
ATOM 1639 C CA . ALA A 1 205 ? 16.332 -15.764 -2.866 1.00 97.50 205 ALA A CA 1
ATOM 1640 C C . ALA A 1 205 ? 15.472 -15.261 -4.037 1.00 97.50 205 ALA A C 1
ATOM 1642 O O . ALA A 1 205 ? 15.992 -14.955 -5.098 1.00 97.50 205 ALA A O 1
ATOM 1643 N N . ILE A 1 206 ? 14.163 -15.078 -3.829 1.00 97.88 206 ILE A N 1
ATOM 1644 C CA . ILE A 1 206 ? 13.279 -14.531 -4.867 1.00 97.88 206 ILE A CA 1
ATOM 1645 C C . ILE A 1 206 ? 13.692 -13.099 -5.250 1.00 97.88 206 ILE A C 1
ATOM 1647 O O . ILE A 1 206 ? 13.675 -12.746 -6.425 1.00 97.88 206 ILE A O 1
ATOM 1651 N N . LEU A 1 207 ? 14.081 -12.268 -4.277 1.00 97.31 207 LEU A N 1
ATOM 1652 C CA . LEU A 1 207 ? 14.487 -10.878 -4.521 1.00 97.31 207 LEU A CA 1
ATOM 1653 C C . LEU A 1 207 ? 15.843 -10.719 -5.237 1.00 97.31 207 LEU A C 1
ATOM 1655 O O . LEU A 1 207 ? 16.197 -9.588 -5.592 1.00 97.31 207 LEU A O 1
ATOM 1659 N N . GLU A 1 208 ? 16.601 -11.801 -5.444 1.00 97.38 208 GLU A N 1
ATOM 1660 C CA . GLU A 1 208 ? 17.822 -11.778 -6.261 1.00 97.38 208 GLU A CA 1
ATOM 1661 C C . GLU A 1 208 ? 17.457 -11.449 -7.718 1.00 97.38 208 GLU A C 1
ATOM 1663 O O . GLU A 1 208 ? 17.923 -10.439 -8.254 1.00 97.38 208 GLU A O 1
ATOM 1668 N N . ASP A 1 209 ? 16.498 -12.187 -8.286 1.00 97.94 209 ASP A N 1
ATOM 1669 C CA . ASP A 1 209 ? 16.068 -12.037 -9.685 1.00 97.94 209 ASP A CA 1
ATOM 1670 C C . ASP A 1 209 ? 14.803 -11.184 -9.859 1.00 97.94 209 ASP A C 1
ATOM 1672 O O . ASP A 1 209 ? 14.549 -10.640 -10.938 1.00 97.94 209 ASP A O 1
ATOM 1676 N N . TYR A 1 210 ? 14.002 -11.032 -8.800 1.00 98.56 210 TYR A N 1
ATOM 1677 C CA . TYR A 1 210 ? 12.731 -10.314 -8.843 1.00 98.56 210 TYR A CA 1
ATOM 1678 C C . TYR A 1 210 ? 12.737 -9.051 -7.981 1.00 98.56 210 TYR A C 1
ATOM 1680 O O . TYR A 1 210 ? 13.489 -8.887 -7.020 1.00 98.56 210 TYR A O 1
ATOM 1688 N N . THR A 1 211 ? 11.838 -8.131 -8.307 1.00 98.25 211 THR A N 1
ATOM 1689 C CA . THR A 1 211 ? 11.565 -6.940 -7.510 1.00 98.25 211 THR A CA 1
ATOM 1690 C C . THR A 1 211 ? 10.073 -6.666 -7.474 1.00 98.25 211 THR A C 1
ATOM 1692 O O . THR A 1 211 ? 9.342 -6.933 -8.424 1.00 98.25 211 THR A O 1
ATOM 1695 N N . TRP A 1 212 ? 9.605 -6.117 -6.362 1.00 98.38 212 TRP A N 1
ATOM 1696 C CA . TRP A 1 212 ? 8.229 -5.664 -6.260 1.00 98.38 212 TRP A CA 1
ATOM 1697 C C . TRP A 1 212 ? 8.060 -4.332 -6.989 1.00 98.38 212 TRP A C 1
ATOM 1699 O O . TRP A 1 212 ? 8.775 -3.359 -6.735 1.00 98.38 212 TRP A O 1
ATOM 1709 N N . HIS A 1 213 ? 7.082 -4.304 -7.883 1.00 98.25 213 HIS A N 1
ATOM 1710 C CA . HIS A 1 213 ? 6.651 -3.147 -8.646 1.00 98.25 213 HIS A CA 1
ATOM 1711 C C . HIS A 1 213 ? 5.318 -2.629 -8.108 1.00 98.25 213 HIS A C 1
ATOM 1713 O O . HIS A 1 213 ? 4.342 -3.375 -8.035 1.00 98.25 213 HIS A O 1
ATOM 1719 N N . HIS A 1 214 ? 5.268 -1.347 -7.749 1.00 97.94 214 HIS A N 1
ATOM 1720 C CA . HIS A 1 214 ? 4.026 -0.667 -7.381 1.00 97.94 214 HIS A CA 1
ATOM 1721 C C . HIS A 1 214 ? 3.276 -0.234 -8.649 1.00 97.94 214 HIS A C 1
ATOM 1723 O O . HIS A 1 214 ? 3.769 0.614 -9.400 1.00 97.94 214 HIS A O 1
ATOM 1729 N N . LEU A 1 215 ? 2.052 -0.720 -8.857 1.00 97.75 215 LEU A N 1
ATOM 1730 C CA . LEU A 1 215 ? 1.160 -0.182 -9.892 1.00 97.75 215 LEU A CA 1
ATOM 1731 C C . LEU A 1 215 ? 0.693 1.233 -9.505 1.00 97.75 215 LEU A C 1
ATOM 1733 O O . LEU A 1 215 ? 0.834 1.639 -8.355 1.00 97.75 215 LEU A O 1
ATOM 1737 N N . ASP A 1 216 ? 0.182 2.030 -10.442 1.00 97.00 216 ASP A N 1
ATOM 1738 C CA . ASP A 1 216 ? -0.305 3.402 -10.212 1.00 97.00 216 ASP A CA 1
ATOM 1739 C C . ASP A 1 216 ? -1.811 3.472 -9.915 1.00 97.00 216 ASP A C 1
ATOM 1741 O O . ASP A 1 216 ? -2.544 4.293 -10.474 1.00 97.00 216 ASP A O 1
ATOM 1745 N N . ASP A 1 217 ? -2.276 2.624 -9.006 1.00 97.38 217 ASP A N 1
ATOM 1746 C CA . ASP A 1 217 ? -3.676 2.494 -8.608 1.00 97.38 217 ASP A CA 1
ATOM 1747 C C . ASP A 1 217 ? -3.928 2.836 -7.128 1.00 97.38 217 ASP A C 1
ATOM 1749 O O . ASP A 1 217 ? -4.879 2.320 -6.540 1.00 97.38 217 ASP A O 1
ATOM 1753 N N . LEU A 1 218 ? -3.113 3.723 -6.536 1.00 97.00 218 LEU A N 1
ATOM 1754 C CA . LEU A 1 218 ? -3.256 4.134 -5.137 1.00 97.00 218 LEU A CA 1
ATOM 1755 C C . LEU A 1 218 ? -4.681 4.616 -4.826 1.00 97.00 218 LEU A C 1
ATOM 1757 O O . LEU A 1 218 ? -5.190 5.536 -5.472 1.00 97.00 218 LEU A O 1
ATOM 1761 N N . THR A 1 219 ? -5.294 4.045 -3.791 1.00 95.44 219 THR A N 1
ATOM 1762 C CA . THR A 1 219 ? -6.637 4.420 -3.326 1.00 95.44 219 THR A CA 1
ATOM 1763 C C . THR A 1 219 ? -6.604 5.430 -2.176 1.00 95.44 219 THR A C 1
ATOM 1765 O O . THR A 1 219 ? -5.570 5.675 -1.546 1.00 95.44 219 THR A O 1
ATOM 1768 N N . ALA A 1 220 ? -7.769 6.006 -1.858 1.00 93.25 220 ALA A N 1
ATOM 1769 C CA . ALA A 1 220 ? -7.944 6.915 -0.723 1.00 93.25 220 ALA A CA 1
ATOM 1770 C C . ALA A 1 220 ? -7.756 6.230 0.641 1.00 93.25 220 ALA A C 1
ATOM 1772 O O . ALA A 1 220 ? -7.639 6.921 1.654 1.00 93.25 220 ALA A O 1
ATOM 1773 N N . GLU A 1 221 ? -7.696 4.899 0.650 1.00 90.56 221 GLU A N 1
ATOM 1774 C CA . GLU A 1 221 ? -7.480 4.008 1.787 1.00 90.56 221 GLU A CA 1
ATOM 1775 C C . GLU A 1 221 ? -6.021 3.523 1.874 1.00 90.56 221 GLU A C 1
ATOM 1777 O O . GLU A 1 221 ? -5.700 2.710 2.740 1.00 90.56 221 GLU A O 1
ATOM 1782 N N . LEU A 1 222 ? -5.136 4.058 1.019 1.00 93.12 222 LEU A N 1
ATOM 1783 C CA . LEU A 1 222 ? -3.730 3.663 0.867 1.00 93.12 222 LEU A CA 1
ATOM 1784 C C . LEU A 1 222 ? -3.543 2.221 0.402 1.00 93.12 222 LEU A C 1
ATOM 1786 O O . LEU A 1 222 ? -2.552 1.579 0.746 1.00 93.12 222 LEU A O 1
ATOM 1790 N N . GLU A 1 223 ? -4.471 1.711 -0.398 1.00 95.75 223 GLU A N 1
ATOM 1791 C CA . GLU A 1 223 ? -4.296 0.424 -1.059 1.00 95.75 223 GLU A CA 1
ATOM 1792 C C . GLU A 1 223 ? -3.644 0.602 -2.422 1.00 95.75 223 GLU A C 1
ATOM 1794 O O . GLU A 1 223 ? -3.892 1.593 -3.106 1.00 95.75 223 GLU A O 1
ATOM 1799 N N . CYS A 1 224 ? -2.821 -0.361 -2.822 1.00 97.25 224 CYS A N 1
ATOM 1800 C CA . CYS A 1 224 ? -2.304 -0.448 -4.180 1.00 97.25 224 CYS A CA 1
ATOM 1801 C C . CYS A 1 224 ? -2.095 -1.895 -4.616 1.00 97.25 224 CYS A C 1
ATOM 1803 O O . CYS A 1 224 ? -1.988 -2.808 -3.789 1.00 97.25 224 CYS A O 1
ATOM 1805 N N . THR A 1 225 ? -1.970 -2.083 -5.925 1.00 98.44 225 THR A N 1
ATOM 1806 C CA . THR A 1 225 ? -1.536 -3.342 -6.521 1.00 98.44 225 THR A CA 1
ATOM 1807 C C . THR A 1 225 ? -0.009 -3.407 -6.580 1.00 98.44 225 THR A C 1
ATOM 1809 O O . THR A 1 225 ? 0.666 -2.464 -6.999 1.00 98.44 225 THR A O 1
ATOM 1812 N N . MET A 1 226 ? 0.531 -4.551 -6.173 1.00 98.56 226 MET A N 1
ATOM 1813 C CA . MET A 1 226 ? 1.944 -4.905 -6.207 1.00 98.56 226 MET A CA 1
ATOM 1814 C C . MET A 1 226 ? 2.143 -6.080 -7.155 1.00 98.56 226 MET A C 1
ATOM 1816 O O . MET A 1 226 ? 1.398 -7.057 -7.104 1.00 98.56 226 MET A O 1
ATOM 1820 N N . GLN A 1 227 ? 3.151 -5.990 -8.016 1.00 98.69 227 GLN A N 1
ATOM 1821 C CA . GLN A 1 227 ? 3.488 -7.014 -9.003 1.00 98.69 227 GLN A CA 1
ATOM 1822 C C . GLN A 1 227 ? 4.928 -7.464 -8.753 1.00 98.69 227 GLN A C 1
ATOM 1824 O O . GLN A 1 227 ? 5.838 -6.639 -8.790 1.00 98.69 227 GLN A O 1
ATOM 1829 N N . LEU A 1 228 ? 5.155 -8.744 -8.454 1.00 98.62 228 LEU A N 1
ATOM 1830 C CA . LEU A 1 228 ? 6.509 -9.274 -8.278 1.00 98.62 228 LEU A CA 1
ATOM 1831 C C . LEU A 1 228 ? 7.066 -9.648 -9.647 1.00 98.62 228 LEU A C 1
ATOM 1833 O O . LEU A 1 228 ? 6.656 -10.650 -10.232 1.00 98.62 228 LEU A O 1
ATOM 1837 N N . VAL A 1 229 ? 7.962 -8.811 -10.159 1.00 98.56 229 VAL A N 1
ATOM 1838 C CA . VAL A 1 229 ? 8.394 -8.814 -11.559 1.00 98.56 229 VAL A CA 1
ATOM 1839 C C . VAL A 1 229 ? 9.878 -9.124 -11.684 1.00 98.56 229 VAL A C 1
ATOM 1841 O O . VAL A 1 229 ? 10.650 -8.799 -10.782 1.00 98.56 229 VAL A O 1
ATOM 1844 N N . LEU A 1 230 ? 10.281 -9.736 -12.797 1.00 98.38 230 LEU A N 1
ATOM 1845 C CA . LEU A 1 230 ? 11.688 -9.897 -13.156 1.00 98.38 230 LEU A CA 1
ATOM 1846 C C . LEU A 1 230 ? 12.379 -8.532 -13.131 1.00 98.38 230 LEU A C 1
ATOM 1848 O O . LEU A 1 230 ? 11.874 -7.554 -13.691 1.00 98.38 230 LEU A O 1
ATOM 1852 N N . ARG A 1 231 ? 13.542 -8.465 -12.481 1.00 98.25 231 ARG A N 1
ATOM 1853 C CA . ARG A 1 231 ? 14.296 -7.222 -12.287 1.00 98.25 231 ARG A CA 1
ATOM 1854 C C . ARG A 1 231 ? 14.661 -6.565 -13.614 1.00 98.25 231 ARG A C 1
ATOM 1856 O O . ARG A 1 231 ? 14.425 -5.373 -13.779 1.00 98.25 231 ARG A O 1
ATOM 1863 N N . GLU A 1 232 ? 15.144 -7.343 -14.575 1.00 97.94 232 GLU A N 1
ATOM 1864 C CA . GLU A 1 232 ? 15.478 -6.857 -15.919 1.00 97.94 232 GLU A CA 1
ATOM 1865 C C . GLU A 1 232 ? 14.268 -6.248 -16.648 1.00 97.94 232 GLU A C 1
ATOM 1867 O O . GLU A 1 232 ? 14.366 -5.170 -17.239 1.00 97.94 232 GLU A O 1
ATOM 1872 N N . ALA A 1 233 ? 13.092 -6.871 -16.521 1.00 98.12 233 ALA A N 1
ATOM 1873 C CA . ALA A 1 233 ? 11.857 -6.369 -17.104 1.00 98.12 233 ALA A CA 1
ATOM 1874 C C . ALA A 1 233 ? 11.414 -5.067 -16.420 1.00 98.12 233 ALA A C 1
ATOM 1876 O O . ALA A 1 233 ? 11.002 -4.116 -17.085 1.00 98.12 233 ALA A O 1
ATOM 1877 N N . HIS A 1 234 ? 11.551 -4.976 -15.094 1.00 98.06 234 HIS A N 1
ATOM 1878 C CA . HIS A 1 234 ? 11.278 -3.748 -14.346 1.00 98.06 234 HIS A CA 1
ATOM 1879 C C . HIS A 1 234 ? 12.205 -2.602 -14.768 1.00 98.06 234 HIS A C 1
ATOM 1881 O O . HIS A 1 234 ? 11.735 -1.510 -15.088 1.00 98.06 234 HIS A O 1
ATOM 1887 N N . GLU A 1 235 ? 13.506 -2.854 -14.866 1.00 97.94 235 GLU A N 1
ATOM 1888 C CA . GLU A 1 235 ? 14.507 -1.861 -15.272 1.00 97.94 235 GLU A CA 1
ATOM 1889 C C . GLU A 1 235 ? 14.325 -1.405 -16.727 1.00 97.94 235 GLU A C 1
ATOM 1891 O O . GLU A 1 235 ? 14.518 -0.225 -17.062 1.00 97.94 235 GLU A O 1
ATOM 1896 N N . ALA A 1 236 ? 13.863 -2.301 -17.604 1.00 97.81 236 ALA A N 1
ATOM 1897 C CA . ALA A 1 236 ? 13.518 -1.951 -18.973 1.00 97.81 236 ALA A CA 1
ATOM 1898 C C . ALA A 1 236 ? 12.411 -0.886 -19.041 1.00 97.81 236 ALA A C 1
ATOM 1900 O O . ALA A 1 236 ? 12.453 -0.013 -19.914 1.00 97.81 236 ALA A O 1
ATOM 1901 N N . THR A 1 237 ? 11.489 -0.891 -18.074 1.00 97.38 237 THR A N 1
ATOM 1902 C CA . THR A 1 237 ? 10.353 0.040 -17.990 1.00 97.38 237 THR A CA 1
ATOM 1903 C C . THR A 1 237 ? 10.649 1.371 -17.290 1.00 97.38 237 THR A C 1
ATOM 1905 O O . THR A 1 237 ? 9.743 2.192 -17.113 1.00 97.38 237 THR A O 1
ATOM 1908 N N . TYR A 1 238 ? 11.892 1.640 -16.884 1.00 95.69 238 TYR A N 1
ATOM 1909 C CA . TYR A 1 238 ? 12.263 2.965 -16.384 1.00 95.69 238 TYR A CA 1
ATOM 1910 C C . TYR A 1 238 ? 12.226 4.022 -17.504 1.00 95.69 238 TYR A C 1
ATOM 1912 O O . TYR A 1 238 ? 12.679 3.778 -18.621 1.00 95.69 238 TYR A O 1
ATOM 1920 N N . THR A 1 239 ? 11.725 5.240 -17.265 1.00 95.12 239 THR A N 1
ATOM 1921 C CA . THR A 1 239 ? 11.180 5.818 -16.016 1.00 95.12 239 THR A CA 1
ATOM 1922 C C . THR A 1 239 ? 9.659 5.647 -15.893 1.00 95.12 239 THR A C 1
ATOM 1924 O O . THR A 1 239 ? 8.956 5.779 -16.893 1.00 95.12 239 THR A O 1
ATOM 1927 N N . HIS A 1 240 ? 9.129 5.464 -14.679 1.00 95.62 240 HIS A N 1
ATOM 1928 C CA . HIS A 1 240 ? 7.683 5.394 -14.427 1.00 95.62 240 HIS A CA 1
ATOM 1929 C C . HIS A 1 240 ? 7.291 5.928 -13.038 1.00 95.62 240 HIS A C 1
ATOM 1931 O O . HIS A 1 240 ? 8.146 6.149 -12.176 1.00 95.62 240 HIS A O 1
ATOM 1937 N N . PHE A 1 241 ? 5.987 6.119 -12.813 1.00 95.38 241 PHE A N 1
ATOM 1938 C CA . PHE A 1 241 ? 5.413 6.427 -11.502 1.00 95.38 241 PHE A CA 1
ATOM 1939 C C . PHE A 1 241 ? 4.423 5.338 -11.101 1.00 95.38 241 PHE A C 1
ATOM 1941 O O . PHE A 1 241 ? 3.455 5.115 -11.811 1.00 95.38 241 PHE A O 1
ATOM 1948 N N . GLY A 1 242 ? 4.661 4.705 -9.953 1.00 95.38 242 GLY A N 1
ATOM 1949 C CA . GLY A 1 242 ? 3.707 3.815 -9.289 1.00 95.38 242 GLY A CA 1
ATOM 1950 C C . GLY A 1 242 ? 3.084 4.448 -8.043 1.00 95.38 242 GLY A C 1
ATOM 1951 O O . GLY A 1 242 ? 3.304 5.630 -7.750 1.00 95.38 242 GLY A O 1
ATOM 1952 N N . SER A 1 243 ? 2.396 3.634 -7.243 1.00 96.19 243 SER A N 1
ATOM 1953 C CA . SER A 1 243 ? 1.722 4.054 -6.006 1.00 96.19 243 SER A CA 1
ATOM 1954 C C . SER A 1 243 ? 2.650 4.676 -4.970 1.00 96.19 243 SER A C 1
ATOM 1956 O O . SER A 1 243 ? 2.252 5.611 -4.282 1.00 96.19 243 SER A O 1
ATOM 1958 N N . ALA A 1 244 ? 3.923 4.277 -4.912 1.00 93.56 244 ALA A N 1
ATOM 1959 C CA . ALA A 1 244 ? 4.917 4.963 -4.082 1.00 93.56 244 ALA A CA 1
ATOM 1960 C C . ALA A 1 244 ? 5.111 6.440 -4.500 1.00 93.56 244 ALA A C 1
ATOM 1962 O O . ALA A 1 244 ? 5.232 7.329 -3.655 1.00 93.56 244 ALA A O 1
ATOM 1963 N N . GLY A 1 245 ? 5.100 6.721 -5.809 1.00 93.44 245 GLY A N 1
ATOM 1964 C CA . GLY A 1 245 ? 5.182 8.077 -6.359 1.00 93.44 245 GLY A CA 1
ATOM 1965 C C . GLY A 1 245 ? 3.886 8.873 -6.177 1.00 93.44 245 GLY A C 1
ATOM 1966 O O . GLY A 1 245 ? 3.942 10.063 -5.854 1.00 93.44 245 GLY A O 1
ATOM 1967 N N . GLN A 1 246 ? 2.728 8.219 -6.321 1.00 95.00 246 GLN A N 1
ATOM 1968 C CA . GLN A 1 246 ? 1.421 8.810 -6.006 1.00 95.00 246 GLN A CA 1
ATOM 1969 C C . GLN A 1 246 ? 1.336 9.183 -4.523 1.00 95.00 246 GLN A C 1
ATOM 1971 O O . GLN A 1 246 ? 0.990 10.318 -4.203 1.00 95.00 246 GLN A O 1
ATOM 1976 N N . ALA A 1 247 ? 1.731 8.283 -3.619 1.00 94.06 247 ALA A N 1
ATOM 1977 C CA . ALA A 1 247 ? 1.705 8.501 -2.176 1.00 94.06 247 ALA A CA 1
ATOM 1978 C C . ALA A 1 247 ? 2.656 9.626 -1.758 1.00 94.06 247 ALA A C 1
ATOM 1980 O O . ALA A 1 247 ? 2.264 10.510 -0.998 1.00 94.06 247 ALA A O 1
ATOM 1981 N N . GLN A 1 248 ? 3.879 9.653 -2.306 1.00 94.00 248 GLN A N 1
ATOM 1982 C CA . GLN A 1 248 ? 4.831 10.736 -2.049 1.00 94.00 248 GLN A CA 1
ATOM 1983 C C . GLN A 1 248 ? 4.223 12.110 -2.360 1.00 94.00 248 GLN A C 1
ATOM 1985 O O . GLN A 1 248 ? 4.388 13.049 -1.585 1.00 94.00 248 GLN A O 1
ATOM 1990 N N . LYS A 1 249 ? 3.512 12.231 -3.485 1.00 93.62 249 LYS A N 1
ATOM 1991 C CA . LYS A 1 249 ? 2.928 13.501 -3.936 1.00 93.62 249 LYS A CA 1
ATOM 1992 C C . LYS A 1 249 ? 1.595 13.833 -3.260 1.00 93.62 249 LYS A C 1
ATOM 1994 O O . LYS A 1 249 ? 1.324 15.010 -3.055 1.00 93.62 249 LYS A O 1
ATOM 1999 N N . SER A 1 250 ? 0.794 12.824 -2.920 1.00 93.00 250 SER A N 1
ATOM 2000 C CA . SER A 1 250 ? -0.542 12.994 -2.326 1.00 93.00 250 SER A CA 1
ATOM 2001 C C . SER A 1 250 ? -0.491 13.259 -0.823 1.00 93.00 250 SER A C 1
ATOM 2003 O O . SER A 1 250 ? -1.306 14.018 -0.309 1.00 93.00 250 SER A O 1
ATOM 2005 N N . ILE A 1 251 ? 0.478 12.662 -0.119 1.00 89.62 251 ILE A N 1
ATOM 2006 C CA . ILE A 1 251 ? 0.685 12.804 1.333 1.00 89.62 251 ILE A CA 1
ATOM 2007 C C . ILE A 1 251 ? 1.803 13.840 1.640 1.00 89.62 251 ILE A C 1
ATOM 2009 O O . ILE A 1 251 ? 2.479 13.785 2.664 1.00 89.62 251 ILE A O 1
ATOM 2013 N N . PRO A 1 252 ? 1.968 14.842 0.763 1.00 79.69 252 PRO A N 1
ATOM 2014 C CA . PRO A 1 252 ? 3.181 15.658 0.532 1.00 79.69 252 PRO A CA 1
ATOM 2015 C C . PRO A 1 252 ? 4.476 15.234 1.263 1.00 79.69 252 PRO A C 1
ATOM 2017 O O . PRO A 1 252 ? 5.118 16.036 1.954 1.00 79.69 252 PRO A O 1
ATOM 2020 N N . LEU A 1 253 ? 4.888 13.975 1.092 1.00 87.25 253 LEU A N 1
ATOM 2021 C CA . LEU A 1 253 ? 6.091 13.424 1.718 1.00 87.25 253 LEU A CA 1
ATOM 2022 C C . LEU A 1 253 ? 7.325 13.936 0.977 1.00 87.25 253 LEU A C 1
ATOM 2024 O O . LEU A 1 253 ? 7.362 13.922 -0.257 1.00 87.25 253 LEU A O 1
ATOM 2028 N N . LYS A 1 254 ? 8.394 14.304 1.696 1.00 85.75 254 LYS A N 1
ATOM 2029 C CA . LYS A 1 254 ? 9.659 14.677 1.039 1.00 85.75 254 LYS A CA 1
ATOM 2030 C C . LYS A 1 254 ? 10.192 13.522 0.190 1.00 85.75 254 LYS A C 1
ATOM 2032 O O . LYS A 1 254 ? 10.656 13.726 -0.931 1.00 85.75 254 LYS A O 1
ATOM 2037 N N . LYS A 1 255 ? 10.095 12.299 0.713 1.00 84.31 255 LYS A N 1
ATOM 2038 C CA . LYS A 1 255 ? 10.392 11.062 -0.012 1.00 84.31 255 LYS A CA 1
ATOM 2039 C C . LYS A 1 255 ? 9.535 9.915 0.496 1.00 84.31 255 LYS A C 1
ATOM 2041 O O . LYS A 1 255 ? 9.244 9.846 1.686 1.00 84.31 255 LYS A O 1
ATOM 2046 N N . TYR A 1 256 ? 9.206 8.995 -0.403 1.00 88.06 256 TYR A N 1
ATOM 2047 C CA . TYR A 1 256 ? 8.771 7.666 0.003 1.00 88.06 256 TYR A CA 1
ATOM 2048 C C . TYR A 1 256 ? 9.979 6.901 0.551 1.00 88.06 256 TYR A C 1
ATOM 2050 O O . TYR A 1 256 ? 11.061 6.965 -0.047 1.00 88.06 256 TYR A O 1
ATOM 2058 N N . LEU A 1 257 ? 9.843 6.245 1.703 1.00 90.81 257 LEU A N 1
ATOM 2059 C CA . LEU A 1 257 ? 10.992 5.611 2.345 1.00 90.81 257 LEU A CA 1
ATOM 2060 C C . LEU A 1 257 ? 11.463 4.395 1.536 1.00 90.81 257 LEU A C 1
ATOM 2062 O O . LEU A 1 257 ? 10.674 3.702 0.892 1.00 90.81 257 LEU A O 1
ATOM 2066 N N . THR A 1 258 ? 12.774 4.184 1.541 1.00 82.50 258 THR A N 1
ATOM 2067 C CA . THR A 1 258 ? 13.456 3.023 0.955 1.00 82.50 258 THR A CA 1
ATOM 2068 C C . THR A 1 258 ? 13.653 1.975 2.028 1.00 82.50 258 THR A C 1
ATOM 2070 O O . THR A 1 258 ? 14.214 2.371 3.078 1.00 82.50 258 THR A O 1
#

pLDDT: mean 90.41, std 10.13, range [37.19, 98.69]

InterPro domains:
  IPR032869 WHH domain-containing protein [PF14414] (208-249)

Foldseek 3Di:
DPPPVVQWDWDWDADPNFIWTFTDHPNDGLGTRHGPVCVVVVLVVLCVVQVVVPHGSVVSVVVSSVVCVQPLVCLLVVQWDWDDDPQWTFTAGPVRDGPAIAGPVLVVLLSVLSPDDLVVLQVLLVVLLVVLLPDPQFWDQVLLVVVVARFDADPSRQFTDCLVVLVFFDVSHLKFKDQDHLAQVVVLCRSCVRVVNDDPVVSVVLVVQWGWDAAAPQGSSRMTMITTGGPSSRVSRGDGDHSQNSCCSSSVGPHRHD

Sequence (258 aa):
MKDIEKCLKLATETKDGKNICSILRNDVKIADDIPEDDIPKYIEKLKEEARKVGKTLDEHLDELVEAKNNIFNRISEGRFTKKILRSNIDLVDEAGNTLFRVAKQDYEKFISFAKKTPKERKNIIEEVNLKLKSSNKKYKPENAKLKGYDVPKSKVGTSPDFSTTPQHLYNNKSVVKIKIKGGRALDFTESFKAMGITDKKAMKAILEDYTWHHLDDLTAELECTMQLVLREAHEATYTHFGSAGQAQKSIPLKKYLT

Radius of gyration: 21.64 Å; chains: 1; bounding box: 52×38×62 Å